Protein AF-A0A7X6VXV0-F1 (afdb_monomer)

pLDDT: mean 94.89, std 5.3, range [56.09, 98.88]

Mean predicted aligned error: 4.05 Å

Radius of gyration: 22.18 Å; Cα contacts (8 Å, |Δi|>4): 793; chains: 1; bounding box: 58×41×64 Å

Nearest PDB structures (foldseek):
  2q7n-assembly2_C  TM=4.971E-01  e=1.217E-02  Mus musculus
  4rtd-assembly1_A  TM=3.435E-01  e=6.088E-04  Escherichia coli K-12
  4u4j-assembly1_A  TM=4.835E-01  e=1.052E-01  Salmonella enterica subsp. enterica serovar Typhimurium str. LT2
  3o4o-assembly1_B  TM=3.197E-01  e=9.090E-01  Homo sapiens
  4dep-assembly1_C  TM=3.364E-01  e=2.233E+00  Homo sapiens

Solvent-accessible surface area (backbone atoms only — not comparable to full-atom values): 19424 Å² total; per-residue (Å²): 123,92,63,84,54,49,74,46,48,31,49,84,39,72,59,41,71,84,42,47,68,60,54,52,55,59,56,54,70,67,75,45,57,75,46,78,24,54,26,83,34,45,40,37,83,86,38,92,46,77,67,47,24,40,38,63,38,44,74,76,77,37,78,61,54,52,71,52,72,59,90,40,31,37,40,39,37,34,45,31,70,35,76,44,85,49,96,95,47,77,50,71,24,32,40,57,55,73,71,50,50,51,48,51,51,54,54,62,72,72,49,64,76,75,34,20,37,38,38,36,24,12,60,36,87,62,100,61,53,59,60,72,46,70,66,58,52,43,54,51,31,53,56,49,40,77,42,75,52,39,38,36,45,17,20,82,70,27,32,51,45,82,44,71,46,28,64,91,79,59,27,77,40,96,62,58,46,44,33,33,29,43,49,29,71,46,12,39,72,52,8,31,48,62,37,100,85,69,44,49,54,9,47,14,26,30,46,40,64,17,21,50,70,46,83,47,71,59,63,53,47,75,46,74,47,70,36,40,60,100,54,59,75,70,62,50,54,50,74,44,59,67,64,67,43,68,64,60,85,67,45,70,43,62,38,37,34,41,30,55,73,56,56,90,79,40,52,36,31,35,26,54,44,90,88,41,68,76,41,73,35,46,78,46,76,43,62,36,65,66,45,51,51,53,47,58,51,44,65,75,65,72,71,53,98,62,51,68,71,66,77,77,34,62,20,80,38,28,31,35,37,78,43,67,61,81,74,70,71,43,80,39,41,39,38,38,42,35,39,47,98,81,52,76,48,63,42,77,42,75,32,36,33,78

Structure (mmCIF, N/CA/C/O backbone):
data_AF-A0A7X6VXV0-F1
#
_entry.id   AF-A0A7X6VXV0-F1
#
loop_
_atom_site.group_PDB
_atom_site.id
_atom_site.type_symbol
_atom_site.label_atom_id
_atom_site.label_alt_id
_atom_site.label_comp_id
_atom_site.label_asym_id
_atom_site.label_entity_id
_atom_site.label_seq_id
_atom_site.pdbx_PDB_ins_code
_atom_site.Cartn_x
_atom_site.Cartn_y
_atom_site.Cartn_z
_atom_site.occupancy
_atom_site.B_iso_or_equiv
_atom_site.auth_seq_id
_atom_site.auth_comp_id
_atom_site.auth_asym_id
_atom_site.auth_atom_id
_atom_site.pdbx_PDB_model_num
ATOM 1 N N . THR A 1 1 ? -0.705 -22.749 1.499 1.00 80.88 1 THR A N 1
ATOM 2 C CA . THR A 1 1 ? -1.503 -21.590 1.055 1.00 80.88 1 THR A CA 1
ATOM 3 C C . THR A 1 1 ? -2.293 -22.010 -0.165 1.00 80.88 1 THR A C 1
ATOM 5 O O . THR A 1 1 ? -1.772 -22.827 -0.913 1.00 80.88 1 THR A O 1
ATOM 8 N N . ASP A 1 2 ? -3.494 -21.465 -0.358 1.00 90.50 2 ASP A N 1
ATOM 9 C CA . ASP A 1 2 ? -4.327 -21.713 -1.549 1.00 90.50 2 ASP A CA 1
ATOM 10 C C . ASP A 1 2 ? -4.068 -20.676 -2.663 1.00 90.50 2 ASP A C 1
ATOM 12 O O . ASP A 1 2 ? -4.716 -20.678 -3.709 1.00 90.50 2 ASP A O 1
ATOM 16 N N . SER A 1 3 ? -3.108 -19.767 -2.449 1.00 95.75 3 SER A N 1
ATOM 17 C CA . SER A 1 3 ? -2.635 -18.823 -3.462 1.00 95.75 3 SER A CA 1
ATOM 18 C C . SER A 1 3 ? -2.038 -19.552 -4.667 1.00 95.75 3 SER A C 1
ATOM 20 O O . SER A 1 3 ? -1.268 -20.494 -4.516 1.00 95.75 3 SER A O 1
ATOM 22 N N . HIS A 1 4 ? -2.312 -19.054 -5.872 1.00 96.31 4 HIS A N 1
ATOM 23 C CA . HIS A 1 4 ? -1.771 -19.633 -7.105 1.00 96.31 4 HIS A CA 1
ATOM 24 C C . HIS A 1 4 ? -0.306 -19.250 -7.372 1.00 96.31 4 HIS A C 1
ATOM 26 O O . HIS A 1 4 ? 0.392 -19.967 -8.085 1.00 96.31 4 HIS A O 1
ATOM 32 N N . PHE A 1 5 ? 0.149 -18.117 -6.834 1.00 97.88 5 PHE A N 1
ATOM 33 C CA . PHE A 1 5 ? 1.532 -17.638 -6.864 1.00 97.88 5 PHE A CA 1
ATOM 34 C C . PHE A 1 5 ? 1.720 -16.540 -5.805 1.00 97.88 5 PHE A C 1
ATOM 36 O O . PHE A 1 5 ? 0.741 -15.983 -5.304 1.00 97.88 5 PHE A O 1
ATOM 43 N N . GLY A 1 6 ? 2.971 -16.235 -5.466 1.00 97.25 6 GLY A N 1
ATOM 44 C CA . GLY A 1 6 ? 3.349 -15.116 -4.604 1.00 97.25 6 GLY A CA 1
ATOM 45 C C . GLY A 1 6 ? 4.128 -14.039 -5.358 1.00 97.25 6 GLY A C 1
ATOM 46 O O . GLY A 1 6 ? 4.694 -14.290 -6.423 1.00 97.25 6 GLY A O 1
ATOM 47 N N . ILE A 1 7 ? 4.150 -12.827 -4.804 1.00 97.56 7 ILE A N 1
ATOM 48 C CA . ILE A 1 7 ? 4.876 -11.673 -5.348 1.00 97.56 7 ILE A CA 1
ATOM 49 C C . ILE A 1 7 ? 5.664 -11.009 -4.216 1.00 97.56 7 ILE A C 1
ATOM 51 O O . ILE A 1 7 ? 5.103 -10.746 -3.154 1.00 97.56 7 ILE A O 1
ATOM 55 N N . THR A 1 8 ? 6.936 -10.683 -4.450 1.00 96.88 8 THR A N 1
ATOM 56 C CA . THR A 1 8 ? 7.692 -9.746 -3.602 1.00 96.88 8 THR A CA 1
ATOM 57 C C . THR A 1 8 ? 7.842 -8.413 -4.327 1.00 96.88 8 THR A C 1
ATOM 59 O O . THR A 1 8 ? 8.346 -8.382 -5.451 1.00 96.88 8 THR A O 1
ATOM 62 N N . LEU A 1 9 ? 7.463 -7.310 -3.683 1.00 98.00 9 LEU A N 1
ATOM 63 C CA . LEU A 1 9 ? 7.494 -5.966 -4.272 1.00 98.00 9 LEU A CA 1
ATOM 64 C C . LEU A 1 9 ? 8.831 -5.231 -4.039 1.00 98.00 9 LEU A C 1
ATOM 66 O O . LEU A 1 9 ? 8.827 -4.014 -3.916 1.00 98.00 9 LEU A O 1
ATOM 70 N N . GLY A 1 10 ? 9.956 -5.951 -3.976 1.00 96.94 10 GLY A N 1
ATOM 71 C CA . GLY A 1 10 ? 11.314 -5.404 -3.817 1.00 96.94 10 GLY A CA 1
ATOM 72 C C . GLY A 1 10 ? 11.830 -5.295 -2.384 1.00 96.94 10 GLY A C 1
ATOM 73 O O . GLY A 1 10 ? 11.118 -5.593 -1.428 1.00 96.94 10 GLY A O 1
ATOM 74 N N . ASP A 1 11 ? 13.095 -4.887 -2.280 1.00 97.19 11 ASP A N 1
ATOM 75 C CA . ASP A 1 11 ? 13.909 -4.781 -1.063 1.00 97.19 11 ASP A CA 1
ATOM 76 C C . ASP A 1 11 ? 14.004 -6.118 -0.324 1.00 97.19 11 ASP A C 1
ATOM 78 O O . ASP A 1 11 ? 13.709 -6.250 0.865 1.00 97.19 11 ASP A O 1
ATOM 82 N N . ILE A 1 12 ? 14.424 -7.136 -1.070 1.00 95.88 12 ILE A N 1
ATOM 83 C CA . ILE A 1 12 ? 14.453 -8.531 -0.637 1.00 95.88 12 ILE A CA 1
ATOM 84 C C . ILE A 1 12 ? 15.604 -8.777 0.347 1.00 95.88 12 ILE A C 1
ATOM 86 O O . ILE A 1 12 ? 15.445 -9.553 1.290 1.00 95.88 12 ILE A O 1
ATOM 90 N N . VAL A 1 13 ? 16.764 -8.143 0.132 1.00 94.88 13 VAL A N 1
ATOM 91 C CA . VAL A 1 13 ? 18.013 -8.498 0.843 1.00 94.88 13 VAL A CA 1
ATOM 92 C C . VAL A 1 13 ? 18.720 -7.346 1.568 1.00 94.88 13 VAL A C 1
ATOM 94 O O . VAL A 1 13 ? 19.801 -7.555 2.116 1.00 94.88 13 VAL A O 1
ATOM 97 N N . PHE A 1 14 ? 18.117 -6.155 1.622 1.00 93.50 14 PHE A N 1
ATOM 98 C CA . PHE A 1 14 ? 18.609 -4.997 2.390 1.00 93.50 14 PHE A CA 1
ATOM 99 C C . PHE A 1 14 ? 20.119 -4.715 2.202 1.00 93.50 14 PHE A C 1
ATOM 101 O O . PHE A 1 14 ? 20.894 -4.736 3.156 1.00 93.50 14 PHE A O 1
ATOM 108 N N . ASP A 1 15 ? 20.543 -4.519 0.950 1.00 94.31 15 ASP A N 1
ATOM 109 C CA . ASP A 1 15 ? 21.924 -4.290 0.488 1.00 94.31 15 ASP A CA 1
ATOM 110 C C . ASP A 1 15 ? 22.901 -5.463 0.695 1.00 94.31 15 ASP A C 1
ATOM 112 O O . ASP A 1 15 ? 24.014 -5.449 0.166 1.00 94.31 15 ASP A O 1
ATOM 116 N N . ASN A 1 16 ? 22.505 -6.523 1.405 1.00 95.38 16 ASN A N 1
ATOM 117 C CA . ASN A 1 16 ? 23.335 -7.703 1.606 1.00 95.38 16 ASN A CA 1
ATOM 118 C C . ASN A 1 16 ? 22.998 -8.801 0.590 1.00 95.38 16 ASN A C 1
ATOM 120 O O . ASN A 1 16 ? 22.327 -9.789 0.889 1.00 95.38 16 ASN A O 1
ATOM 124 N N . LEU A 1 17 ? 23.544 -8.657 -0.618 1.00 95.44 17 LEU A N 1
ATOM 125 C CA . LEU A 1 17 ? 23.287 -9.554 -1.751 1.00 95.44 17 LEU A CA 1
ATOM 126 C C . LEU A 1 17 ? 23.694 -11.019 -1.499 1.00 95.44 17 LEU A C 1
ATOM 128 O O . LEU A 1 17 ? 23.217 -11.915 -2.194 1.00 95.44 17 LEU A O 1
ATOM 132 N N . SER A 1 18 ? 24.534 -11.297 -0.493 1.00 95.06 18 SER A N 1
ATOM 133 C CA . SER A 1 18 ? 24.865 -12.677 -0.103 1.00 95.06 18 SER A CA 1
ATOM 134 C C . SER A 1 18 ? 23.659 -13.452 0.449 1.00 95.06 18 SER A C 1
ATOM 136 O O . SER A 1 18 ? 23.657 -14.682 0.438 1.00 95.06 18 SER A O 1
ATOM 138 N N . LEU A 1 19 ? 22.603 -12.748 0.878 1.00 96.25 19 LEU A N 1
ATOM 139 C CA . LEU A 1 19 ? 21.394 -13.349 1.435 1.00 96.25 19 LEU A CA 1
ATOM 140 C C . LEU A 1 19 ? 20.423 -13.888 0.380 1.00 96.25 19 LEU A C 1
ATOM 142 O O . LEU A 1 19 ? 19.500 -14.607 0.759 1.00 96.25 19 LEU A O 1
ATOM 146 N N . TYR A 1 20 ? 20.611 -13.595 -0.915 1.00 95.62 20 TYR A N 1
ATOM 147 C CA . TYR A 1 20 ? 19.675 -14.035 -1.958 1.00 95.62 20 TYR A CA 1
ATOM 148 C C . TYR A 1 20 ? 19.413 -15.538 -1.904 1.00 95.62 20 TYR A C 1
ATOM 150 O O . TYR A 1 20 ? 18.259 -15.946 -1.851 1.00 95.62 20 TYR A O 1
ATOM 158 N N . ASP A 1 21 ? 20.458 -16.366 -1.854 1.00 95.00 21 ASP A N 1
ATOM 159 C CA . ASP A 1 21 ? 20.280 -17.823 -1.882 1.00 95.00 21 ASP A CA 1
ATOM 160 C C . ASP A 1 21 ? 19.493 -18.320 -0.656 1.00 95.00 21 ASP A C 1
ATOM 162 O O . ASP A 1 21 ? 18.631 -19.191 -0.776 1.00 95.00 21 ASP A O 1
ATOM 166 N N . HIS A 1 22 ? 19.720 -17.719 0.516 1.00 96.12 22 HIS A N 1
ATOM 167 C CA . HIS A 1 22 ? 18.999 -18.053 1.746 1.00 96.12 22 HIS A CA 1
ATOM 168 C C . HIS A 1 22 ? 17.530 -17.616 1.706 1.00 96.12 22 HIS A C 1
ATOM 170 O O . HIS A 1 22 ? 16.643 -18.400 2.057 1.00 96.12 22 HIS A O 1
ATOM 176 N N . VAL A 1 23 ? 17.259 -16.385 1.264 1.00 95.19 23 VAL A N 1
ATOM 177 C CA . VAL A 1 23 ? 15.894 -15.850 1.173 1.00 95.19 23 VAL A CA 1
ATOM 178 C C . VAL A 1 23 ? 15.097 -16.592 0.103 1.00 95.19 23 VAL A C 1
ATOM 180 O O . VAL A 1 23 ? 13.980 -17.026 0.371 1.00 95.19 23 VAL A O 1
ATOM 183 N N . LEU A 1 24 ? 15.673 -16.818 -1.080 1.00 95.00 24 LEU A N 1
ATOM 184 C CA . LEU A 1 24 ? 15.009 -17.536 -2.170 1.00 95.00 24 LEU A CA 1
ATOM 185 C C . LEU A 1 24 ? 14.738 -18.997 -1.813 1.00 95.00 24 LEU A C 1
ATOM 187 O O . LEU A 1 24 ? 13.640 -19.485 -2.070 1.00 95.00 24 LEU A O 1
ATOM 191 N N . SER A 1 25 ? 15.687 -19.673 -1.157 1.00 95.25 25 SER A N 1
ATOM 192 C CA . SER A 1 25 ? 15.468 -21.022 -0.626 1.00 95.25 25 SER A CA 1
ATOM 193 C C . SER A 1 25 ? 14.316 -21.038 0.383 1.00 95.25 25 SER A C 1
ATOM 195 O O . SER A 1 25 ? 13.415 -21.869 0.276 1.00 95.25 25 SER A O 1
ATOM 197 N N . SER A 1 26 ? 14.262 -20.058 1.290 1.00 95.00 26 SER A N 1
ATOM 198 C CA . SER A 1 26 ? 13.175 -19.950 2.274 1.00 95.00 26 SER A CA 1
ATOM 199 C C . SER A 1 26 ? 11.817 -19.723 1.602 1.00 95.00 26 SER A C 1
ATOM 201 O O . SER A 1 26 ? 10.855 -20.423 1.911 1.00 95.00 26 SER A O 1
ATOM 203 N N . LEU A 1 27 ? 11.740 -18.808 0.630 1.00 93.50 27 LEU A N 1
ATOM 204 C CA . LEU A 1 27 ? 10.517 -18.544 -0.137 1.00 93.50 27 LEU A CA 1
ATOM 205 C C . LEU A 1 27 ? 10.085 -19.748 -0.986 1.00 93.50 27 LEU A C 1
ATOM 207 O O . LEU A 1 27 ? 8.889 -19.983 -1.138 1.00 93.50 27 LEU A O 1
ATOM 211 N N . SER A 1 28 ? 11.028 -20.549 -1.493 1.00 92.62 28 SER A N 1
ATOM 212 C CA . SER A 1 28 ? 10.716 -21.743 -2.294 1.00 92.62 28 SER A CA 1
ATOM 213 C C . SER A 1 28 ? 9.914 -22.798 -1.522 1.00 92.62 28 SER A C 1
ATOM 215 O O . SER A 1 28 ? 9.162 -23.568 -2.120 1.00 92.62 28 SER A O 1
ATOM 217 N N . THR A 1 29 ? 10.000 -22.789 -0.186 1.00 95.50 29 THR A N 1
ATOM 218 C CA . THR A 1 29 ? 9.236 -23.702 0.678 1.00 95.50 29 THR A CA 1
ATOM 219 C C . THR A 1 29 ? 7.727 -23.446 0.656 1.00 95.50 29 THR A C 1
ATOM 221 O O . THR A 1 29 ? 6.963 -24.319 1.063 1.00 95.50 29 THR A O 1
ATOM 224 N N . LEU A 1 30 ? 7.274 -22.297 0.131 1.00 94.00 30 LEU A N 1
ATOM 225 C CA . LEU A 1 30 ? 5.849 -21.991 -0.035 1.00 94.00 30 LEU A CA 1
ATOM 226 C C . LEU A 1 30 ? 5.148 -22.934 -1.027 1.00 94.00 30 LEU A C 1
ATOM 228 O O . LEU A 1 30 ? 3.923 -23.047 -0.983 1.00 94.00 30 LEU A O 1
ATOM 232 N N . GLY A 1 31 ? 5.902 -23.601 -1.911 1.00 95.12 31 GLY A N 1
ATOM 233 C CA . GLY A 1 31 ? 5.371 -24.588 -2.857 1.00 95.12 31 GLY A CA 1
ATOM 234 C C . GLY A 1 31 ? 4.556 -23.996 -4.012 1.00 95.12 31 GLY A C 1
ATOM 235 O O . GLY A 1 31 ? 3.867 -24.735 -4.710 1.00 95.12 31 GLY A O 1
ATOM 236 N N . ILE A 1 32 ? 4.635 -22.680 -4.221 1.00 96.38 32 ILE A N 1
ATOM 237 C CA . ILE A 1 32 ? 3.951 -21.950 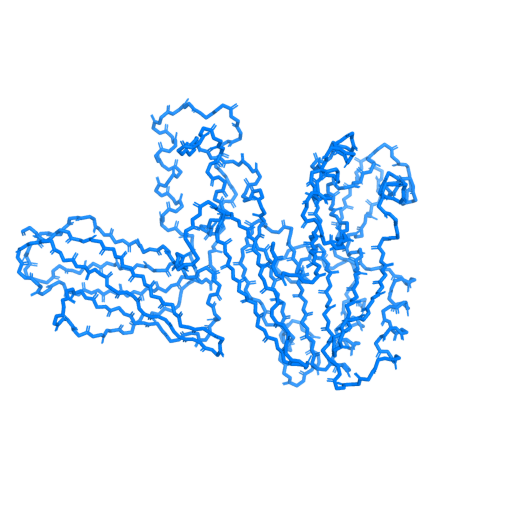-5.295 1.00 96.38 32 ILE A CA 1
ATOM 238 C C . ILE A 1 32 ? 4.966 -21.126 -6.101 1.00 96.38 32 ILE A C 1
ATOM 240 O O . ILE A 1 32 ? 6.016 -20.768 -5.562 1.00 96.38 32 ILE A O 1
ATOM 244 N N . PRO A 1 33 ? 4.681 -20.794 -7.374 1.00 95.88 33 PRO A N 1
ATOM 245 C CA . PRO A 1 33 ? 5.513 -19.874 -8.142 1.00 95.88 33 PRO A CA 1
ATOM 246 C C . PRO A 1 33 ? 5.664 -18.524 -7.435 1.00 95.88 33 PRO A C 1
ATOM 248 O O . PRO A 1 33 ? 4.702 -18.009 -6.865 1.00 95.88 33 PRO A O 1
ATOM 251 N N . MET A 1 34 ? 6.855 -17.936 -7.519 1.00 96.50 34 MET A N 1
ATOM 252 C CA . MET A 1 34 ? 7.165 -16.627 -6.946 1.00 96.50 34 MET A CA 1
ATOM 253 C C . MET A 1 34 ? 7.618 -15.666 -8.042 1.00 96.50 34 MET A C 1
ATOM 255 O O . MET A 1 34 ? 8.462 -16.014 -8.868 1.00 96.50 34 MET A O 1
ATOM 259 N N . TRP A 1 35 ? 7.071 -14.454 -8.022 1.00 97.62 35 TRP A N 1
ATOM 260 C CA . TRP A 1 35 ? 7.448 -13.356 -8.906 1.00 97.62 35 TRP A CA 1
ATOM 261 C C . TRP A 1 35 ? 8.121 -12.246 -8.106 1.00 97.62 35 TRP A C 1
ATOM 263 O O . TRP A 1 35 ? 7.716 -11.922 -6.989 1.00 97.62 35 TRP A O 1
ATOM 273 N N . TYR A 1 36 ? 9.149 -11.649 -8.692 1.00 97.81 36 TYR A N 1
ATOM 274 C CA . TYR A 1 36 ? 10.044 -10.734 -7.999 1.00 97.81 36 TYR A CA 1
ATOM 275 C C . TYR A 1 36 ? 10.094 -9.391 -8.723 1.00 97.81 36 TYR A C 1
ATOM 277 O O . TYR A 1 36 ? 10.342 -9.347 -9.930 1.00 97.81 36 TYR A O 1
ATOM 285 N N . VAL A 1 37 ? 9.865 -8.315 -7.974 1.00 98.38 37 VAL A N 1
ATOM 286 C CA . VAL A 1 37 ? 10.095 -6.923 -8.377 1.00 98.38 37 VAL A CA 1
ATOM 287 C C . VAL A 1 37 ? 11.391 -6.452 -7.715 1.00 98.38 37 VAL A C 1
ATOM 289 O O . VAL A 1 37 ? 11.543 -6.706 -6.521 1.00 98.38 37 VAL A O 1
ATOM 292 N N . PRO A 1 38 ? 12.323 -5.797 -8.424 1.00 96.88 38 PRO A N 1
ATOM 293 C CA . PRO A 1 38 ? 13.541 -5.284 -7.804 1.00 96.88 38 PRO A CA 1
ATOM 294 C C . PRO A 1 38 ? 13.267 -4.063 -6.927 1.00 96.88 38 PRO A C 1
ATOM 296 O O . PRO A 1 38 ? 12.577 -3.138 -7.348 1.00 96.88 38 PRO A O 1
ATOM 299 N N . GLY A 1 39 ? 13.857 -4.038 -5.732 1.00 96.88 39 GLY A N 1
ATOM 300 C CA . GLY A 1 39 ? 13.917 -2.868 -4.859 1.00 96.88 39 GLY A CA 1
ATOM 301 C C . GLY A 1 39 ? 15.179 -2.034 -5.044 1.00 96.88 39 GLY A C 1
ATOM 302 O O . GLY A 1 39 ? 16.076 -2.375 -5.832 1.00 96.88 39 GLY A O 1
ATOM 303 N N . ASN A 1 40 ? 15.260 -0.900 -4.343 1.00 95.19 40 ASN A N 1
ATOM 304 C CA . ASN A 1 40 ? 16.483 -0.099 -4.363 1.00 95.19 40 ASN A CA 1
ATOM 305 C C . ASN A 1 40 ? 17.603 -0.818 -3.600 1.00 95.19 40 ASN A C 1
ATOM 307 O O . ASN A 1 40 ? 18.745 -0.775 -4.054 1.00 95.19 40 ASN A O 1
ATOM 311 N N . HIS A 1 41 ? 17.264 -1.568 -2.548 1.00 95.88 41 HIS A N 1
ATOM 312 C CA . HIS A 1 41 ? 18.202 -2.330 -1.724 1.00 95.88 41 HIS A CA 1
ATOM 313 C C . HIS A 1 41 ? 18.627 -3.691 -2.305 1.00 95.88 41 HIS A C 1
ATOM 315 O O . HIS A 1 41 ? 19.295 -4.491 -1.650 1.00 95.88 41 HIS A O 1
ATOM 321 N N . ASP A 1 42 ? 18.256 -3.953 -3.553 1.00 95.75 42 ASP A N 1
ATOM 322 C CA . ASP A 1 42 ? 18.541 -5.195 -4.270 1.00 95.75 42 ASP A CA 1
ATOM 323 C C . ASP A 1 42 ? 19.682 -5.028 -5.299 1.00 95.75 42 ASP A C 1
ATOM 325 O O . ASP A 1 42 ? 19.826 -5.829 -6.229 1.00 95.75 42 ASP A O 1
ATOM 329 N N . SER A 1 43 ? 20.479 -3.962 -5.158 1.00 92.12 43 SER A N 1
ATOM 330 C CA . SER A 1 43 ? 21.490 -3.523 -6.131 1.00 92.12 43 SER A CA 1
ATOM 331 C C . SER A 1 43 ? 22.930 -3.764 -5.664 1.00 92.12 43 SER A C 1
ATOM 333 O O . SER A 1 43 ? 23.231 -3.696 -4.476 1.00 92.12 43 SER A O 1
ATOM 335 N N . ASP A 1 44 ? 23.842 -3.990 -6.613 1.00 91.94 44 ASP A N 1
ATOM 336 C CA . ASP A 1 44 ? 25.287 -4.046 -6.372 1.00 91.94 44 ASP A CA 1
ATOM 337 C C . ASP A 1 44 ? 25.907 -2.649 -6.455 1.00 91.94 44 ASP A C 1
ATOM 339 O O . ASP A 1 44 ? 26.244 -2.150 -7.530 1.00 91.94 44 ASP A O 1
ATOM 343 N N . TYR A 1 45 ? 26.082 -2.024 -5.293 1.00 88.19 45 TYR A N 1
ATOM 344 C CA . TYR A 1 45 ? 26.636 -0.675 -5.178 1.00 88.19 45 TYR A CA 1
ATOM 345 C C . TYR A 1 45 ? 28.117 -0.568 -5.556 1.00 88.19 45 TYR A C 1
ATOM 347 O O . TYR A 1 45 ? 28.630 0.548 -5.632 1.00 88.19 45 TYR A O 1
ATOM 355 N N . THR A 1 46 ? 28.811 -1.688 -5.788 1.00 87.62 46 THR A N 1
ATOM 356 C CA . THR A 1 46 ? 30.186 -1.671 -6.313 1.00 87.62 46 THR A CA 1
ATOM 357 C C . THR A 1 46 ? 30.228 -1.494 -7.833 1.00 87.62 46 THR A C 1
ATOM 359 O O . THR A 1 46 ? 31.279 -1.164 -8.383 1.00 87.62 46 THR A O 1
ATOM 362 N N . GLY A 1 47 ? 29.086 -1.668 -8.508 1.00 84.62 47 GLY A N 1
ATOM 363 C CA . GLY A 1 47 ? 28.948 -1.475 -9.943 1.00 84.62 47 GLY A CA 1
ATOM 364 C C . GLY A 1 47 ? 29.148 -0.022 -10.372 1.00 84.62 47 GLY A C 1
ATOM 365 O O . GLY A 1 47 ? 28.663 0.918 -9.744 1.00 84.62 47 GLY A O 1
ATOM 366 N N . THR A 1 48 ? 29.826 0.160 -11.501 1.00 80.88 48 THR A N 1
ATOM 367 C CA . THR A 1 48 ? 30.175 1.474 -12.071 1.00 80.88 48 THR A CA 1
ATOM 368 C C . THR A 1 48 ? 29.216 1.932 -13.171 1.00 80.88 48 THR A C 1
ATOM 370 O O . THR A 1 48 ? 29.300 3.056 -13.664 1.00 80.88 48 THR A O 1
ATOM 373 N N . ASN A 1 49 ? 28.282 1.067 -13.571 1.00 81.69 49 ASN A N 1
ATOM 374 C CA . ASN A 1 49 ? 27.246 1.351 -14.557 1.00 81.69 49 ASN A CA 1
ATOM 375 C C . ASN A 1 49 ? 25.944 0.605 -14.221 1.00 81.69 49 ASN A C 1
ATOM 377 O O . ASN A 1 49 ? 25.919 -0.297 -13.385 1.00 81.69 49 ASN A O 1
ATOM 381 N N . LYS A 1 50 ? 24.851 0.945 -14.920 1.00 81.44 50 LYS A N 1
ATOM 382 C CA . LYS A 1 50 ? 23.514 0.355 -14.702 1.00 81.44 50 LYS A CA 1
ATOM 383 C C . LYS A 1 50 ? 23.478 -1.174 -14.806 1.00 81.44 50 LYS A C 1
ATOM 385 O O . LYS A 1 50 ? 22.689 -1.806 -14.109 1.00 81.44 50 LYS A O 1
ATOM 390 N N . ALA A 1 51 ? 24.270 -1.767 -15.702 1.00 86.00 51 ALA A N 1
ATOM 391 C CA . ALA A 1 51 ? 24.267 -3.213 -15.902 1.00 86.00 51 ALA A CA 1
ATOM 392 C C . ALA A 1 51 ? 24.936 -3.934 -14.727 1.00 86.00 51 ALA A C 1
ATOM 394 O O . ALA A 1 51 ? 24.386 -4.921 -14.244 1.00 86.00 51 ALA A O 1
ATOM 395 N N . GLU A 1 52 ? 26.061 -3.409 -14.242 1.00 88.62 52 GLU A N 1
ATOM 396 C CA . GLU A 1 52 ? 26.756 -3.914 -13.053 1.00 88.62 52 GLU A CA 1
ATOM 397 C C . GLU A 1 52 ? 25.910 -3.727 -11.790 1.00 88.62 52 GLU A C 1
ATOM 399 O O . GLU A 1 52 ? 25.732 -4.682 -11.041 1.00 88.62 52 GLU A O 1
ATOM 404 N N . PHE A 1 53 ? 25.270 -2.563 -11.624 1.00 89.62 53 PHE A N 1
ATOM 405 C CA . PHE A 1 53 ? 24.397 -2.266 -10.476 1.00 89.62 53 PHE A CA 1
ATOM 406 C C . PHE A 1 53 ? 23.249 -3.270 -10.305 1.00 89.62 53 PHE A C 1
ATOM 408 O O . PHE A 1 53 ? 22.777 -3.524 -9.200 1.00 89.62 53 PHE A O 1
ATOM 415 N N . ARG A 1 54 ? 22.787 -3.863 -11.410 1.00 92.25 54 ARG A N 1
ATOM 416 C CA . ARG A 1 54 ? 21.735 -4.889 -11.439 1.00 92.25 54 ARG A CA 1
ATOM 417 C C . ARG A 1 54 ? 22.279 -6.291 -11.750 1.00 92.25 54 ARG A C 1
ATOM 419 O O . ARG A 1 54 ? 21.496 -7.205 -12.011 1.00 92.25 54 ARG A O 1
ATOM 426 N N . GLY A 1 55 ? 23.598 -6.483 -11.733 1.00 92.62 55 GLY A N 1
ATOM 427 C CA . GLY A 1 55 ? 24.256 -7.732 -12.122 1.00 92.62 55 GLY A CA 1
ATOM 428 C C . GLY A 1 55 ? 23.880 -8.901 -11.215 1.00 92.62 55 GLY A C 1
ATOM 429 O O . GLY A 1 55 ? 23.460 -9.951 -11.703 1.00 92.62 55 GLY A O 1
ATOM 430 N N . ALA A 1 56 ? 23.939 -8.695 -9.895 1.00 93.38 56 ALA A N 1
ATOM 431 C CA . ALA A 1 56 ? 23.549 -9.706 -8.914 1.00 93.38 56 ALA A CA 1
ATOM 432 C C . ALA A 1 56 ? 22.075 -10.120 -9.057 1.00 93.38 56 ALA A C 1
ATOM 434 O O . ALA A 1 56 ? 21.782 -11.315 -9.094 1.00 93.38 56 ALA A O 1
ATOM 435 N N . TRP A 1 57 ? 21.167 -9.149 -9.230 1.00 95.50 57 TRP A N 1
ATOM 436 C CA . TRP A 1 57 ? 19.749 -9.412 -9.497 1.00 95.50 57 TRP A CA 1
ATOM 437 C C . TRP A 1 57 ? 19.559 -10.274 -10.745 1.00 95.50 57 TRP A C 1
ATOM 439 O O . TRP A 1 57 ? 18.896 -11.307 -10.696 1.00 95.50 57 TRP A O 1
ATOM 449 N N . ARG A 1 58 ? 20.172 -9.886 -11.871 1.00 94.88 58 ARG A N 1
ATOM 450 C CA . ARG A 1 58 ? 20.040 -10.624 -13.137 1.00 94.88 58 ARG A CA 1
ATOM 451 C C . ARG A 1 58 ? 20.554 -12.054 -13.038 1.00 94.88 58 ARG A C 1
ATOM 453 O O . ARG A 1 58 ? 19.982 -12.940 -13.660 1.00 94.88 58 ARG A O 1
ATOM 460 N N . ASN A 1 59 ? 21.613 -12.267 -12.261 1.00 94.19 59 ASN A N 1
ATOM 461 C CA . ASN A 1 59 ? 22.197 -13.584 -12.053 1.00 94.19 59 ASN A CA 1
ATOM 462 C C . ASN A 1 59 ? 21.351 -14.478 -11.127 1.00 94.19 59 ASN A C 1
ATOM 464 O O . ASN A 1 59 ? 21.264 -15.679 -11.357 1.00 94.19 59 ASN A O 1
ATOM 468 N N . LYS A 1 60 ? 20.750 -13.912 -10.070 1.00 94.69 60 LYS A N 1
ATOM 469 C CA . LYS A 1 60 ? 20.014 -14.675 -9.044 1.00 94.69 60 LYS A CA 1
ATOM 470 C C . LYS A 1 60 ? 18.516 -14.814 -9.318 1.00 94.69 60 LYS A C 1
ATOM 472 O O . LYS A 1 60 ? 17.937 -15.832 -8.960 1.00 94.69 60 LYS A O 1
ATOM 477 N N . ILE A 1 61 ? 17.905 -13.800 -9.925 1.00 94.81 61 ILE A N 1
ATOM 478 C CA . ILE A 1 61 ? 16.454 -13.685 -10.118 1.00 94.81 61 ILE A CA 1
ATOM 479 C C . ILE A 1 61 ? 16.095 -13.737 -11.604 1.00 94.81 61 ILE A C 1
ATOM 481 O O . ILE A 1 61 ? 15.323 -14.595 -12.022 1.00 94.81 61 ILE A O 1
ATOM 485 N N . GLY A 1 62 ? 16.651 -12.825 -12.409 1.00 94.69 62 GLY A N 1
ATOM 486 C CA . GLY A 1 62 ? 16.395 -12.757 -13.850 1.00 94.69 62 GLY A CA 1
ATOM 487 C C . GLY A 1 62 ? 16.088 -11.341 -14.361 1.00 94.69 62 GLY A C 1
ATOM 488 O O . GLY A 1 62 ? 16.750 -10.384 -13.945 1.00 94.69 62 GLY A O 1
ATOM 489 N N . PRO A 1 63 ? 15.154 -11.171 -15.318 1.00 96.12 63 PRO A N 1
ATOM 490 C CA . PRO A 1 63 ? 14.886 -9.868 -15.925 1.00 96.12 63 PRO A CA 1
ATOM 491 C C . PRO A 1 63 ? 14.384 -8.838 -14.898 1.00 96.12 63 PRO A C 1
ATOM 493 O O . PRO A 1 63 ? 13.755 -9.181 -13.901 1.00 96.12 63 PRO A O 1
ATOM 496 N N . LEU A 1 64 ? 14.673 -7.558 -15.153 1.00 96.12 64 LEU A N 1
ATOM 497 C CA . LEU A 1 64 ? 14.276 -6.439 -14.280 1.00 96.12 64 LEU A CA 1
ATOM 498 C C . LEU A 1 64 ? 12.808 -6.040 -14.460 1.00 96.12 64 LEU A C 1
ATOM 500 O O . LEU A 1 64 ? 12.171 -5.564 -13.530 1.00 96.12 64 LEU A O 1
ATOM 504 N N . TYR A 1 65 ? 12.286 -6.249 -15.664 1.00 97.94 65 TYR A N 1
ATOM 505 C CA . TYR A 1 65 ? 10.899 -6.021 -16.033 1.00 97.94 65 TYR A CA 1
ATOM 506 C C . TYR A 1 65 ? 10.472 -7.125 -16.997 1.00 97.94 65 TYR A C 1
ATOM 508 O O . TYR A 1 65 ? 11.264 -7.599 -17.816 1.00 97.94 65 TYR A O 1
ATOM 516 N N . TYR A 1 66 ? 9.239 -7.584 -16.847 1.00 98.50 66 TYR A N 1
ATOM 517 C CA . TYR A 1 66 ? 8.653 -8.687 -17.605 1.00 98.50 66 TYR A CA 1
ATOM 518 C C . TYR A 1 66 ? 7.142 -8.684 -17.389 1.00 98.50 66 TYR A C 1
ATOM 520 O O . TYR A 1 66 ? 6.613 -7.904 -16.598 1.00 98.50 66 TYR A O 1
ATOM 528 N N . SER A 1 67 ? 6.426 -9.554 -18.087 1.00 98.31 67 SER A N 1
ATOM 529 C CA . SER A 1 67 ? 4.988 -9.695 -17.904 1.00 98.31 67 SER A CA 1
ATOM 530 C C . SER A 1 67 ? 4.550 -11.144 -17.995 1.00 98.31 67 SER A C 1
ATOM 532 O O . SER A 1 67 ? 5.240 -12.004 -18.548 1.00 98.31 67 SER A O 1
ATOM 534 N N . PHE A 1 68 ? 3.377 -11.416 -17.443 1.00 97.69 68 PHE A N 1
ATOM 535 C CA . PHE A 1 68 ? 2.735 -12.716 -17.531 1.00 97.69 68 PHE A CA 1
ATOM 536 C C . PHE A 1 68 ? 1.220 -12.557 -17.439 1.00 97.69 68 PHE A C 1
ATOM 538 O O . PHE A 1 68 ? 0.699 -11.560 -16.948 1.00 97.69 68 PHE A O 1
ATOM 545 N N . SER A 1 69 ? 0.483 -13.548 -17.929 1.00 96.94 69 SER A N 1
ATOM 546 C CA . SER A 1 69 ? -0.967 -13.608 -17.750 1.00 96.94 69 SER A CA 1
ATOM 547 C C . SER A 1 69 ? -1.336 -14.784 -16.872 1.00 96.94 69 SER A C 1
ATOM 549 O O . SER A 1 69 ? -0.783 -15.871 -17.017 1.00 96.94 69 SER A O 1
ATOM 551 N N . TYR A 1 70 ? -2.321 -14.565 -16.010 1.00 95.88 70 TYR A N 1
ATOM 552 C CA . TYR A 1 70 ? -2.926 -15.610 -15.202 1.00 95.88 70 TYR A CA 1
ATOM 553 C C . TYR A 1 70 ? -4.441 -15.413 -15.204 1.00 95.88 70 TYR A C 1
ATOM 555 O O . TYR A 1 70 ? -4.944 -14.376 -14.772 1.00 95.88 70 TYR A O 1
ATOM 563 N N . GLY A 1 71 ? -5.175 -16.381 -15.757 1.00 93.62 71 GLY A N 1
ATOM 564 C CA . GLY A 1 71 ? -6.610 -16.238 -15.998 1.00 93.62 71 GLY A CA 1
ATOM 565 C C . GLY A 1 71 ? -6.943 -14.988 -16.828 1.00 93.62 71 GLY A C 1
ATOM 566 O O . GLY A 1 71 ? -6.382 -14.763 -17.904 1.00 93.62 71 GLY A O 1
ATOM 567 N N . GLN A 1 72 ? -7.854 -14.166 -16.307 1.00 95.69 72 GLN A N 1
ATOM 568 C CA . GLN A 1 72 ? -8.332 -12.927 -16.935 1.00 95.69 72 GLN A CA 1
ATOM 569 C C . GLN A 1 72 ? -7.547 -11.674 -16.505 1.00 95.69 72 GLN A C 1
ATOM 571 O O . GLN A 1 72 ? -7.959 -10.558 -16.823 1.00 95.69 72 GLN A O 1
ATOM 576 N N . ALA A 1 73 ? -6.400 -11.851 -15.845 1.00 97.94 73 ALA A N 1
ATOM 577 C CA . ALA A 1 73 ? -5.489 -10.772 -15.492 1.00 97.94 73 ALA A CA 1
ATOM 578 C C . ALA A 1 73 ? -4.178 -10.840 -16.291 1.00 97.94 73 ALA A C 1
ATOM 580 O O . ALA A 1 73 ? -3.703 -11.907 -16.706 1.00 97.94 73 ALA A O 1
ATOM 581 N N . HIS A 1 74 ? -3.588 -9.673 -16.519 1.00 98.31 74 HIS A N 1
ATOM 582 C CA . HIS A 1 74 ? -2.258 -9.499 -17.074 1.00 98.31 74 HIS A CA 1
ATOM 583 C C . HIS A 1 74 ? -1.416 -8.682 -16.098 1.00 98.31 74 HIS A C 1
ATOM 585 O O . HIS A 1 74 ? -1.822 -7.605 -15.676 1.00 98.31 74 HIS A O 1
ATOM 591 N N . PHE A 1 75 ? -0.261 -9.220 -15.730 1.00 98.75 75 PHE A N 1
ATOM 592 C CA . PHE A 1 75 ? 0.652 -8.643 -14.759 1.00 98.75 75 PHE A CA 1
ATOM 593 C C . PHE A 1 75 ? 1.864 -8.092 -15.491 1.00 98.75 75 PHE A C 1
ATOM 595 O O . PHE A 1 75 ? 2.475 -8.812 -16.282 1.00 98.75 75 PHE A O 1
ATOM 602 N N . ILE A 1 76 ? 2.226 -6.846 -15.205 1.00 98.81 76 ILE A N 1
ATOM 603 C CA . ILE A 1 76 ? 3.441 -6.211 -15.715 1.00 98.81 76 ILE A CA 1
ATOM 604 C C . ILE A 1 76 ? 4.319 -5.854 -14.521 1.00 98.81 76 ILE A C 1
ATOM 606 O O . ILE A 1 76 ? 3.941 -5.036 -13.687 1.00 98.81 76 ILE A O 1
ATOM 610 N N . VAL A 1 77 ? 5.494 -6.471 -14.452 1.00 98.88 77 VAL A N 1
ATOM 611 C CA . VAL A 1 77 ? 6.537 -6.158 -13.476 1.00 98.88 77 VAL A CA 1
ATOM 612 C C . VAL A 1 77 ? 7.447 -5.086 -14.057 1.00 98.88 77 VAL A C 1
ATOM 614 O O . VAL A 1 77 ? 7.946 -5.241 -15.173 1.00 98.88 77 VAL A O 1
ATOM 617 N N . LEU A 1 78 ? 7.666 -4.018 -13.293 1.00 98.75 78 LEU A N 1
ATOM 618 C CA . LEU A 1 78 ? 8.479 -2.866 -13.668 1.00 98.75 78 LEU A CA 1
ATOM 619 C C . LEU A 1 78 ? 9.603 -2.628 -12.650 1.00 98.75 78 LEU A C 1
ATOM 621 O O . LEU A 1 78 ? 9.366 -2.623 -11.442 1.00 98.75 78 LEU A O 1
ATOM 625 N N . ASP A 1 79 ? 10.804 -2.335 -13.148 1.00 97.94 79 ASP A N 1
ATOM 626 C CA . ASP A 1 79 ? 11.880 -1.727 -12.361 1.00 97.94 79 ASP A CA 1
ATOM 627 C C . ASP A 1 79 ? 11.759 -0.210 -12.495 1.00 97.94 79 ASP A C 1
ATOM 629 O O . ASP A 1 79 ? 12.220 0.373 -13.480 1.00 97.94 79 ASP A O 1
ATOM 633 N N . ASN A 1 80 ? 11.099 0.423 -11.524 1.00 98.06 80 ASN A N 1
ATOM 634 C CA . ASN A 1 80 ? 10.871 1.866 -11.530 1.00 98.06 80 ASN A CA 1
ATOM 635 C C . ASN A 1 80 ? 11.859 2.668 -10.678 1.00 98.06 80 ASN A C 1
ATOM 637 O O . ASN A 1 80 ? 11.585 3.823 -10.341 1.00 98.06 80 ASN A O 1
ATOM 641 N N . ILE A 1 81 ? 13.007 2.070 -10.354 1.00 96.38 81 ILE A N 1
ATOM 642 C CA . ILE A 1 81 ? 14.100 2.718 -9.632 1.00 96.38 81 ILE A CA 1
ATOM 643 C C . ILE A 1 81 ? 15.138 3.185 -10.652 1.00 96.38 81 ILE A C 1
ATOM 645 O O . ILE A 1 81 ? 16.048 2.451 -11.050 1.00 96.38 81 ILE A O 1
ATOM 649 N N . LEU A 1 82 ? 15.026 4.443 -11.072 1.00 94.81 82 LEU A N 1
ATOM 650 C CA . LEU A 1 82 ? 15.985 5.034 -11.992 1.00 94.81 82 LEU A CA 1
ATOM 651 C C . LEU A 1 82 ? 17.206 5.544 -11.222 1.00 94.81 82 LEU A C 1
ATOM 653 O O . LEU A 1 82 ? 17.202 6.658 -10.695 1.00 94.81 82 LEU A O 1
ATOM 657 N N . TRP A 1 83 ? 18.263 4.732 -11.191 1.00 91.88 83 TRP A N 1
ATOM 658 C CA . TRP A 1 83 ? 19.569 5.134 -10.670 1.00 91.88 83 TRP A CA 1
ATOM 659 C C . TRP A 1 83 ? 20.234 6.196 -11.554 1.00 91.88 83 TRP A C 1
ATOM 661 O O . TRP A 1 83 ? 20.349 6.043 -12.778 1.00 91.88 83 TRP A O 1
ATOM 671 N N . ILE A 1 84 ? 20.692 7.257 -10.896 1.00 89.56 84 ILE A N 1
ATOM 672 C CA . ILE A 1 84 ? 21.399 8.410 -11.446 1.00 89.56 84 ILE A CA 1
ATOM 673 C C . ILE A 1 84 ? 22.800 8.410 -10.835 1.00 89.56 84 ILE A C 1
ATOM 675 O O . ILE A 1 84 ? 22.957 8.348 -9.612 1.00 89.56 84 ILE A O 1
ATOM 679 N N . PHE A 1 85 ? 23.802 8.442 -11.710 1.00 86.12 85 PHE A N 1
ATOM 680 C CA . PHE A 1 85 ? 25.216 8.363 -11.364 1.00 86.12 85 PHE A CA 1
ATOM 681 C C . PHE A 1 85 ? 25.848 9.727 -11.630 1.00 86.12 85 PHE A C 1
ATOM 683 O O . PHE A 1 85 ? 25.967 10.139 -12.784 1.00 86.12 85 PHE A O 1
ATOM 690 N N . GLU A 1 86 ? 26.218 10.427 -10.564 1.00 84.31 86 GLU A N 1
ATOM 691 C CA . GLU A 1 86 ? 26.919 11.711 -10.605 1.00 84.31 86 GLU A CA 1
ATOM 692 C C . GLU A 1 86 ? 28.245 11.588 -9.840 1.00 84.31 86 GLU A C 1
ATOM 694 O O . GLU A 1 86 ? 28.408 10.708 -8.988 1.00 84.31 86 GLU A O 1
ATOM 699 N N . GLU A 1 87 ? 29.223 12.450 -10.139 1.00 81.75 87 GLU A N 1
ATOM 700 C CA . GLU A 1 87 ? 30.528 12.412 -9.467 1.00 81.75 87 GLU A CA 1
ATOM 701 C C . GLU A 1 87 ? 30.369 12.503 -7.940 1.00 81.75 87 GLU A C 1
ATOM 703 O O . GLU A 1 87 ? 29.883 13.492 -7.393 1.00 81.75 87 GLU A O 1
ATOM 708 N N . GLY A 1 88 ? 30.777 11.439 -7.241 1.00 75.38 88 GLY A N 1
ATOM 709 C CA . GLY A 1 88 ? 30.742 11.359 -5.780 1.00 75.38 88 GLY A CA 1
ATOM 710 C C . GLY A 1 88 ? 29.368 11.077 -5.161 1.00 75.38 88 GLY A C 1
ATOM 711 O O . GLY A 1 88 ? 29.283 11.014 -3.932 1.00 75.38 88 GLY A O 1
ATOM 712 N N . LYS A 1 89 ? 28.298 10.882 -5.951 1.00 80.94 89 LYS A N 1
ATOM 713 C CA . LYS A 1 89 ? 26.969 10.564 -5.408 1.00 80.94 89 LYS A CA 1
ATOM 714 C C . LYS A 1 89 ? 26.091 9.777 -6.382 1.00 80.94 89 LYS A C 1
ATOM 716 O O . LYS A 1 89 ? 25.747 10.250 -7.459 1.00 80.94 89 LYS A O 1
ATOM 721 N N . ASN A 1 90 ? 25.611 8.629 -5.913 1.00 85.00 90 ASN A N 1
ATOM 722 C CA . ASN A 1 90 ? 24.536 7.884 -6.561 1.00 85.00 90 ASN A CA 1
ATOM 723 C C . ASN A 1 90 ? 23.223 8.152 -5.823 1.00 85.00 90 ASN A C 1
ATOM 725 O O . ASN A 1 90 ? 23.178 8.157 -4.591 1.00 85.00 90 ASN A O 1
ATOM 729 N N . PHE A 1 91 ? 22.144 8.369 -6.564 1.00 90.56 91 PHE A N 1
ATOM 730 C CA . PHE A 1 91 ? 20.792 8.455 -6.014 1.00 90.56 91 PHE A CA 1
ATOM 731 C C . PHE A 1 91 ? 19.785 7.921 -7.027 1.00 90.56 91 PHE A C 1
ATOM 733 O O . PHE A 1 91 ? 20.127 7.669 -8.179 1.00 90.56 91 PHE A O 1
ATOM 740 N N . TYR A 1 92 ? 18.538 7.747 -6.604 1.00 93.62 92 TYR A N 1
ATOM 741 C CA . TYR A 1 92 ? 17.471 7.296 -7.484 1.00 93.62 92 TYR A CA 1
ATOM 742 C C . TYR A 1 92 ? 16.252 8.216 -7.434 1.00 93.62 92 TYR A C 1
ATOM 744 O O . TYR A 1 92 ? 16.049 9.030 -6.519 1.00 93.62 92 TYR A O 1
ATOM 752 N N . ARG A 1 93 ? 15.460 8.094 -8.491 1.00 96.94 93 ARG A N 1
ATOM 753 C CA . ARG A 1 93 ? 14.166 8.737 -8.700 1.00 96.94 93 ARG A CA 1
ATOM 754 C C . ARG A 1 93 ? 13.220 7.722 -9.332 1.00 96.94 93 ARG A C 1
ATOM 756 O O . ARG A 1 93 ? 13.675 6.718 -9.880 1.00 96.94 93 ARG A O 1
ATOM 763 N N . THR A 1 94 ? 11.925 8.005 -9.295 1.00 98.19 94 THR A N 1
ATOM 764 C CA . THR A 1 94 ? 10.938 7.224 -10.041 1.00 98.19 94 THR A CA 1
ATOM 765 C C . THR A 1 94 ? 11.186 7.426 -11.536 1.00 98.19 94 THR A C 1
ATOM 767 O O . THR A 1 94 ? 11.305 8.564 -12.000 1.00 98.19 94 THR A O 1
ATOM 770 N N . GLY A 1 95 ? 11.288 6.337 -12.291 1.00 98.06 95 GLY A N 1
ATOM 771 C CA . GLY A 1 95 ? 11.418 6.388 -13.746 1.00 98.06 95 GLY A CA 1
ATOM 772 C C . GLY A 1 95 ? 11.686 5.017 -14.358 1.00 98.06 95 GLY A C 1
ATOM 773 O O . GLY A 1 95 ? 12.239 4.139 -13.700 1.00 98.06 95 GLY A O 1
ATOM 774 N N . LEU A 1 96 ? 11.291 4.840 -15.617 1.00 98.06 96 LEU A N 1
ATOM 775 C CA . LEU A 1 96 ? 11.404 3.584 -16.364 1.00 98.06 96 LEU A CA 1
ATOM 776 C C . LEU A 1 96 ? 12.495 3.649 -17.441 1.00 98.06 96 LEU A C 1
ATOM 778 O O . LEU A 1 96 ? 13.164 2.646 -17.712 1.00 98.06 96 LEU A O 1
ATOM 782 N N . GLY A 1 97 ? 12.704 4.821 -18.045 1.00 96.44 97 GLY A N 1
ATOM 783 C CA . GLY A 1 97 ? 13.563 4.992 -19.209 1.00 96.44 97 GLY A CA 1
ATOM 784 C C . GLY A 1 97 ? 12.925 4.485 -20.508 1.00 96.44 97 GLY A C 1
ATOM 785 O O . GLY A 1 97 ? 11.926 3.763 -20.520 1.00 96.44 97 GLY A O 1
ATOM 786 N N . LYS A 1 98 ? 13.544 4.848 -21.638 1.00 97.12 98 LYS A N 1
ATOM 787 C CA . LYS A 1 98 ? 12.980 4.659 -22.988 1.00 97.12 98 LYS A CA 1
ATOM 788 C C . LYS A 1 98 ? 12.632 3.206 -23.323 1.00 97.12 98 LYS A C 1
ATOM 790 O O . LYS A 1 98 ? 11.531 2.947 -23.801 1.00 97.12 98 LYS A O 1
ATOM 795 N N . ASP A 1 99 ? 13.539 2.268 -23.056 1.00 97.44 99 ASP A N 1
ATOM 796 C CA . ASP A 1 99 ? 13.349 0.861 -23.438 1.00 97.44 99 ASP A CA 1
ATOM 797 C C . ASP A 1 99 ? 12.194 0.216 -22.662 1.00 97.44 99 ASP A C 1
ATOM 799 O O . ASP A 1 99 ? 11.357 -0.479 -23.237 1.00 97.44 99 ASP A O 1
ATOM 803 N N . GLN A 1 100 ? 12.102 0.501 -21.360 1.00 98.00 100 GLN A N 1
ATOM 804 C CA . GLN A 1 100 ? 11.041 -0.031 -20.509 1.00 98.00 100 GLN A CA 1
ATOM 805 C C . GLN A 1 100 ? 9.694 0.664 -20.770 1.00 98.00 100 GLN A C 1
ATOM 807 O O . GLN A 1 100 ? 8.663 -0.003 -20.758 1.00 98.00 100 GLN A O 1
ATOM 812 N N . MET A 1 101 ? 9.684 1.964 -21.099 1.00 98.69 101 MET A N 1
ATOM 813 C CA . MET A 1 101 ? 8.481 2.652 -21.593 1.00 98.69 101 MET A CA 1
ATOM 814 C C . MET A 1 101 ? 7.976 2.050 -22.911 1.00 98.69 101 MET A C 1
ATOM 816 O O . MET A 1 101 ? 6.770 1.877 -23.090 1.00 98.69 101 MET A O 1
ATOM 820 N N . GLN A 1 102 ? 8.878 1.690 -23.830 1.00 98.69 102 GLN A N 1
ATOM 821 C CA . GLN A 1 102 ? 8.502 1.015 -25.072 1.00 98.69 102 GLN A CA 1
ATOM 822 C C . GLN A 1 102 ? 7.963 -0.397 -24.810 1.00 98.69 102 GLN A C 1
ATOM 824 O O . GLN A 1 102 ? 6.965 -0.785 -25.417 1.00 98.69 102 GLN A O 1
ATOM 829 N N . PHE A 1 103 ? 8.586 -1.148 -23.896 1.00 98.69 103 PHE A N 1
ATOM 830 C CA . PHE A 1 103 ? 8.067 -2.433 -23.428 1.00 98.69 103 PHE A CA 1
ATOM 831 C C . PHE A 1 103 ? 6.642 -2.279 -22.885 1.00 98.69 103 PHE A C 1
ATOM 833 O O . PHE A 1 103 ? 5.728 -2.906 -23.410 1.00 98.69 103 PHE A O 1
ATOM 840 N N . LEU A 1 104 ? 6.426 -1.373 -21.927 1.00 98.62 104 LEU A N 1
ATOM 841 C CA . LEU A 1 104 ? 5.112 -1.119 -21.336 1.00 98.62 104 LEU A CA 1
ATOM 842 C C . LEU A 1 104 ? 4.063 -0.750 -22.397 1.00 98.62 104 LEU A C 1
ATOM 844 O O . LEU A 1 104 ? 2.942 -1.257 -22.363 1.00 98.62 104 LEU A O 1
ATOM 848 N N . ARG A 1 105 ? 4.432 0.088 -23.375 1.00 98.50 105 ARG A N 1
ATOM 849 C CA . ARG A 1 105 ? 3.557 0.457 -24.498 1.00 98.50 105 ARG A CA 1
ATOM 850 C C . ARG A 1 105 ? 3.138 -0.760 -25.315 1.00 98.50 105 ARG A C 1
ATOM 852 O O . ARG A 1 105 ? 1.955 -0.906 -25.608 1.00 98.50 105 ARG A O 1
ATOM 859 N N . ASN A 1 106 ? 4.083 -1.633 -25.652 1.00 98.31 106 ASN A N 1
ATOM 860 C CA . ASN A 1 106 ? 3.807 -2.847 -26.419 1.00 98.31 106 ASN A CA 1
ATOM 861 C C . ASN A 1 106 ? 2.918 -3.824 -25.634 1.00 98.31 106 ASN A C 1
ATOM 863 O O . ASN A 1 106 ? 2.011 -4.426 -26.206 1.00 98.31 106 ASN A O 1
ATOM 867 N N . GLU A 1 107 ? 3.153 -3.952 -24.327 1.00 97.81 107 GLU A N 1
ATOM 868 C CA . GLU A 1 107 ? 2.368 -4.807 -23.435 1.00 97.81 107 GLU A CA 1
ATOM 869 C C . GLU A 1 107 ? 0.919 -4.333 -23.312 1.00 97.81 107 GLU A C 1
ATOM 871 O O . GLU A 1 107 ? -0.008 -5.115 -23.508 1.00 97.81 107 GLU A O 1
ATOM 876 N N . ILE A 1 108 ? 0.700 -3.041 -23.073 1.00 97.31 108 ILE A N 1
ATOM 877 C CA . ILE A 1 108 ? -0.655 -2.490 -22.953 1.00 97.31 108 ILE A CA 1
ATOM 878 C C . ILE A 1 108 ? -1.393 -2.523 -24.302 1.00 97.31 108 ILE A C 1
ATOM 880 O O . ILE A 1 108 ? -2.590 -2.792 -24.348 1.00 97.31 108 ILE A O 1
ATOM 884 N N . GLN A 1 109 ? -0.696 -2.329 -25.425 1.00 95.75 109 GLN A N 1
ATOM 885 C CA . GLN A 1 109 ? -1.320 -2.399 -26.753 1.00 95.75 109 GLN A CA 1
ATOM 886 C C . GLN A 1 109 ? -1.776 -3.808 -27.149 1.00 95.75 109 GLN A C 1
ATOM 888 O O . GLN A 1 109 ? -2.730 -3.939 -27.916 1.00 95.75 109 GLN A O 1
ATOM 893 N N . ARG A 1 110 ? -1.099 -4.861 -26.672 1.00 94.25 110 ARG A N 1
ATOM 894 C CA . ARG A 1 110 ? -1.405 -6.247 -27.065 1.00 94.25 110 ARG A CA 1
ATOM 895 C C . ARG A 1 110 ? -2.449 -6.933 -26.182 1.00 94.25 110 ARG A C 1
ATOM 897 O O . ARG A 1 110 ? -2.902 -8.019 -26.543 1.00 94.25 110 ARG A O 1
ATOM 904 N N . ILE A 1 111 ? -2.790 -6.368 -25.022 1.00 94.44 111 ILE A N 1
ATOM 905 C CA . ILE A 1 111 ? -3.768 -6.975 -24.110 1.00 94.44 111 ILE A CA 1
ATOM 906 C C . ILE A 1 111 ? -5.203 -6.614 -24.490 1.00 94.44 111 ILE A C 1
ATOM 908 O O . ILE A 1 111 ? -5.506 -5.516 -24.948 1.00 94.44 111 ILE A O 1
ATOM 912 N N . ASP A 1 112 ? -6.110 -7.565 -24.274 1.00 92.56 112 ASP A N 1
ATOM 913 C CA . ASP A 1 112 ? -7.547 -7.319 -24.369 1.00 92.56 112 ASP A CA 1
ATOM 914 C C . ASP A 1 112 ? -7.961 -6.312 -23.289 1.00 92.56 112 ASP A C 1
ATOM 916 O O . ASP A 1 112 ? -7.706 -6.545 -22.104 1.00 92.56 112 ASP A O 1
ATOM 920 N N . LYS A 1 113 ? -8.640 -5.233 -23.699 1.00 91.38 113 LYS A N 1
ATOM 921 C CA . LYS A 1 113 ? -9.142 -4.160 -22.826 1.00 91.38 113 LYS A CA 1
ATOM 922 C C . LYS A 1 113 ? -10.040 -4.647 -21.684 1.00 91.38 113 LYS A C 1
ATOM 924 O O . LYS A 1 113 ? -10.176 -3.952 -20.684 1.00 91.38 113 LYS A O 1
ATOM 929 N N . ASN A 1 114 ? -10.647 -5.826 -21.818 1.00 91.94 114 ASN A N 1
ATOM 930 C CA . ASN A 1 114 ? -11.495 -6.418 -20.787 1.00 91.94 114 ASN A CA 1
ATOM 931 C C . ASN A 1 114 ? -10.706 -7.124 -19.678 1.00 91.94 114 ASN A C 1
ATOM 933 O O . ASN A 1 114 ? -11.287 -7.420 -18.632 1.00 91.94 114 ASN A O 1
ATOM 937 N N . LYS A 1 115 ? -9.418 -7.435 -19.882 1.00 96.38 115 LYS A N 1
ATOM 938 C CA . LYS A 1 115 ? -8.581 -8.042 -18.839 1.00 96.38 115 LYS A CA 1
ATOM 939 C C . LYS A 1 115 ? -8.269 -7.035 -17.742 1.00 96.38 115 LYS A C 1
ATOM 941 O O . LYS A 1 115 ? -8.116 -5.848 -18.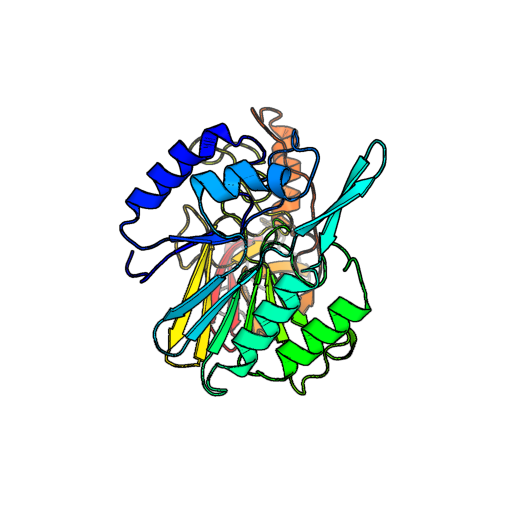013 1.00 96.38 115 LYS A O 1
ATOM 946 N N . LEU A 1 116 ? -8.107 -7.525 -16.520 1.00 98.25 116 LEU A N 1
ATOM 947 C CA . LEU A 1 116 ? -7.505 -6.728 -15.458 1.00 98.25 116 LEU A CA 1
ATOM 948 C C . LEU A 1 116 ? -6.012 -6.549 -15.753 1.00 98.25 116 LEU A C 1
ATOM 950 O O . LEU A 1 116 ? -5.310 -7.538 -15.969 1.00 98.25 116 LEU A O 1
ATOM 954 N N . LEU A 1 117 ? -5.522 -5.313 -15.742 1.00 98.50 117 LEU A N 1
ATOM 955 C CA . LEU A 1 117 ? -4.092 -5.015 -15.808 1.00 98.50 117 LEU A CA 1
ATOM 956 C C . LEU A 1 117 ? -3.550 -4.721 -14.402 1.00 98.50 117 LEU A C 1
ATOM 958 O O . LEU A 1 117 ? -3.970 -3.767 -13.756 1.00 98.50 117 LEU A O 1
ATOM 962 N N . VAL A 1 118 ? -2.591 -5.514 -13.935 1.00 98.81 118 VAL A N 1
ATOM 963 C CA . VAL A 1 118 ? -1.934 -5.327 -12.636 1.00 98.81 118 VAL A CA 1
ATOM 964 C C . VAL A 1 118 ? -0.489 -4.907 -12.866 1.00 98.81 118 VAL A C 1
ATOM 966 O O . VAL A 1 118 ? 0.309 -5.676 -13.401 1.00 98.81 118 VAL A O 1
ATOM 969 N N . LEU A 1 119 ? -0.132 -3.697 -12.450 1.00 98.88 119 LEU A N 1
ATOM 970 C CA . LEU A 1 119 ? 1.250 -3.235 -12.464 1.00 98.88 119 LEU A CA 1
ATOM 971 C C . LEU A 1 119 ? 1.903 -3.511 -11.115 1.00 98.88 119 LEU A C 1
ATOM 973 O O . LEU A 1 119 ? 1.368 -3.154 -10.069 1.00 98.88 119 LEU A O 1
ATOM 977 N N . LEU A 1 120 ? 3.076 -4.125 -11.150 1.00 98.88 120 LEU A N 1
ATOM 978 C CA . LEU A 1 120 ? 3.885 -4.441 -9.983 1.00 98.88 120 LEU A CA 1
ATOM 979 C C . LEU A 1 120 ? 5.173 -3.628 -10.083 1.00 98.88 120 LEU A C 1
ATOM 981 O O . LEU A 1 120 ? 5.941 -3.797 -11.030 1.00 98.88 120 LEU A O 1
ATOM 985 N N . ALA A 1 121 ? 5.398 -2.729 -9.135 1.00 98.75 121 ALA A N 1
ATOM 986 C CA . ALA A 1 121 ? 6.590 -1.885 -9.098 1.00 98.75 121 ALA A CA 1
ATOM 987 C C . ALA A 1 121 ? 7.043 -1.687 -7.649 1.00 98.75 121 ALA A C 1
ATOM 989 O O . ALA A 1 121 ? 6.311 -2.021 -6.724 1.00 98.75 121 ALA A O 1
ATOM 990 N N . HIS A 1 122 ? 8.248 -1.171 -7.424 1.00 98.62 122 HIS A N 1
ATOM 991 C CA . HIS A 1 122 ? 8.733 -0.975 -6.060 1.00 98.62 122 HIS A CA 1
ATOM 992 C C . HIS A 1 122 ? 8.297 0.379 -5.492 1.00 98.62 122 HIS A C 1
ATOM 994 O O . HIS A 1 122 ? 7.679 0.437 -4.431 1.00 98.62 122 HIS A O 1
ATOM 1000 N N . ILE A 1 123 ? 8.558 1.472 -6.214 1.00 98.44 123 ILE A N 1
ATOM 1001 C CA . ILE A 1 123 ? 8.299 2.840 -5.742 1.00 98.44 123 ILE A CA 1
ATOM 1002 C C . ILE A 1 123 ? 6.852 3.265 -6.077 1.00 98.44 123 ILE A C 1
ATOM 1004 O O . ILE A 1 123 ? 6.455 3.169 -7.240 1.00 98.44 123 ILE A O 1
ATOM 1008 N N . PRO A 1 124 ? 6.052 3.781 -5.126 1.00 98.31 124 PRO A N 1
ATOM 1009 C CA . PRO A 1 124 ? 4.779 4.429 -5.437 1.00 98.31 124 PRO A CA 1
ATOM 1010 C C . PRO A 1 124 ? 4.970 5.624 -6.380 1.00 98.31 124 PRO A C 1
ATOM 1012 O O . PRO A 1 124 ? 5.866 6.442 -6.179 1.00 98.31 124 PRO A O 1
ATOM 1015 N N . TYR A 1 125 ? 4.122 5.758 -7.404 1.00 97.69 125 TYR A N 1
ATOM 1016 C CA . TYR A 1 125 ? 4.275 6.817 -8.419 1.00 97.69 125 TYR A CA 1
ATOM 1017 C C . TYR A 1 125 ? 4.044 8.228 -7.867 1.00 97.69 125 TYR A C 1
ATOM 1019 O O . TYR A 1 125 ? 4.567 9.195 -8.418 1.00 97.69 125 TYR A O 1
ATOM 1027 N N . GLU A 1 126 ? 3.285 8.319 -6.775 1.00 95.44 126 GLU A N 1
ATOM 1028 C CA . GLU A 1 126 ? 3.031 9.528 -5.999 1.00 95.44 126 GLU A CA 1
ATOM 1029 C C . GLU A 1 126 ? 3.343 9.273 -4.522 1.00 95.44 126 GLU A C 1
ATOM 1031 O O . GLU A 1 126 ? 3.344 8.133 -4.060 1.00 95.44 126 GLU A O 1
ATOM 1036 N N . SER A 1 127 ? 3.546 10.342 -3.746 1.00 90.75 127 SER A N 1
ATOM 1037 C CA . SER A 1 127 ? 3.799 10.263 -2.291 1.00 90.75 127 SER A CA 1
ATOM 1038 C C . SER A 1 127 ? 5.060 9.469 -1.899 1.00 90.75 127 SER A C 1
ATOM 1040 O O . SER A 1 127 ? 5.142 8.925 -0.797 1.00 90.75 127 SER A O 1
ATOM 1042 N N . SER A 1 128 ? 6.050 9.413 -2.794 1.00 94.75 128 SER A N 1
ATOM 1043 C CA . SER A 1 128 ? 7.348 8.773 -2.575 1.00 94.75 128 SER A CA 1
ATOM 1044 C C . SER A 1 128 ? 8.470 9.605 -3.220 1.00 94.75 128 SER A C 1
ATOM 1046 O O . SER A 1 128 ? 8.560 10.807 -2.967 1.00 94.75 128 SER A O 1
ATOM 1048 N N . THR A 1 129 ? 9.338 9.018 -4.048 1.00 95.31 129 THR A N 1
ATOM 1049 C CA . THR A 1 129 ? 10.351 9.784 -4.782 1.00 95.31 129 THR A CA 1
ATOM 1050 C C . THR A 1 129 ? 9.743 10.496 -5.989 1.00 95.31 129 THR A C 1
ATOM 1052 O O . THR A 1 129 ? 8.830 9.985 -6.636 1.00 95.31 129 THR A O 1
ATOM 1055 N N . ALA A 1 130 ? 10.257 11.684 -6.313 1.00 96.25 130 ALA A N 1
ATOM 1056 C CA . ALA A 1 130 ? 9.822 12.408 -7.501 1.00 96.25 130 ALA A CA 1
ATOM 1057 C C . ALA A 1 130 ? 10.178 11.639 -8.782 1.00 96.25 130 ALA A C 1
ATOM 1059 O O . ALA A 1 130 ? 11.218 10.978 -8.853 1.00 96.25 130 ALA A O 1
ATOM 1060 N N . TRP A 1 131 ? 9.352 11.803 -9.814 1.00 98.19 131 TRP A N 1
ATOM 1061 C CA . TRP A 1 131 ? 9.696 11.386 -11.169 1.00 98.19 131 TRP A CA 1
ATOM 1062 C C . TRP A 1 131 ? 10.940 12.122 -11.660 1.00 98.19 131 TRP A C 1
ATOM 1064 O O . TRP A 1 131 ? 11.061 13.336 -11.477 1.00 98.19 131 TRP A O 1
ATOM 1074 N N . HIS A 1 132 ? 11.860 11.390 -12.286 1.00 97.62 132 HIS A N 1
ATOM 1075 C CA . HIS A 1 132 ? 13.059 11.980 -12.876 1.00 97.62 132 HIS A CA 1
ATOM 1076 C C . HIS A 1 132 ? 12.718 12.907 -14.049 1.00 97.62 132 HIS A C 1
ATOM 1078 O O . HIS A 1 132 ? 13.239 14.017 -14.127 1.00 97.62 132 HIS A O 1
ATOM 1084 N N . ASP A 1 133 ? 11.812 12.462 -14.923 1.00 97.88 133 ASP A N 1
ATOM 1085 C CA . ASP A 1 133 ? 11.335 13.214 -16.080 1.00 97.88 133 ASP A CA 1
ATOM 1086 C C . ASP A 1 133 ? 9.808 13.373 -16.014 1.00 97.88 133 ASP A C 1
ATOM 1088 O O . ASP A 1 133 ? 9.053 12.400 -15.970 1.00 97.88 133 ASP A O 1
ATOM 1092 N N . LYS A 1 134 ? 9.343 14.627 -16.015 1.00 97.69 134 LYS A N 1
ATOM 1093 C CA . LYS A 1 134 ? 7.911 14.961 -16.001 1.00 97.69 134 LYS A CA 1
ATOM 1094 C C . LYS A 1 134 ? 7.202 14.562 -17.298 1.00 97.69 134 LYS A C 1
ATOM 1096 O O . LYS A 1 134 ? 6.009 14.275 -17.259 1.00 97.69 134 LYS A O 1
ATOM 1101 N N . ASN A 1 135 ? 7.906 14.548 -18.431 1.00 98.38 135 ASN A N 1
ATOM 1102 C CA . ASN A 1 135 ? 7.334 14.088 -19.695 1.00 98.38 135 ASN A CA 1
ATOM 1103 C C . ASN A 1 135 ? 7.125 12.574 -19.671 1.00 98.38 135 ASN A C 1
ATOM 1105 O O . ASN A 1 135 ? 6.058 12.121 -20.071 1.00 98.38 135 ASN A O 1
ATOM 1109 N N . GLU A 1 136 ? 8.083 11.814 -19.125 1.00 98.69 136 GLU A N 1
ATOM 1110 C CA . GLU A 1 136 ? 7.930 10.366 -18.928 1.00 98.69 136 GLU A CA 1
ATOM 1111 C C . GLU A 1 136 ? 6.753 10.056 -17.993 1.00 98.69 136 GLU A C 1
ATOM 1113 O O . GLU A 1 136 ? 5.927 9.211 -18.329 1.00 98.69 136 GLU A O 1
ATOM 1118 N N . LYS A 1 137 ? 6.607 10.797 -16.880 1.00 98.62 137 LYS A N 1
ATOM 1119 C CA . LYS A 1 137 ? 5.431 10.699 -15.991 1.00 98.62 137 LYS A CA 1
ATOM 1120 C C . LYS A 1 137 ? 4.122 10.864 -16.769 1.00 98.62 137 LYS A C 1
ATOM 1122 O O . LYS A 1 137 ? 3.213 10.047 -16.637 1.00 98.62 137 LYS A O 1
ATOM 1127 N N . ARG A 1 138 ? 4.025 11.925 -17.579 1.00 98.62 138 ARG A N 1
ATOM 1128 C CA . ARG A 1 138 ? 2.832 12.205 -18.389 1.00 98.62 138 ARG A CA 1
ATOM 1129 C C . ARG A 1 138 ? 2.552 11.069 -19.372 1.00 98.62 138 ARG A C 1
ATOM 1131 O O . ARG A 1 138 ? 1.431 10.580 -19.408 1.00 98.62 138 ARG A O 1
ATOM 1138 N N . GLU A 1 139 ? 3.555 10.624 -20.126 1.00 98.56 139 GLU A N 1
ATOM 1139 C CA . GLU A 1 139 ? 3.401 9.522 -21.085 1.00 98.56 139 GLU A CA 1
ATOM 1140 C C . GLU A 1 139 ? 2.995 8.208 -20.403 1.00 98.56 139 GLU A C 1
ATOM 1142 O O . GLU A 1 139 ? 2.195 7.447 -20.947 1.00 98.56 139 GLU A O 1
ATOM 1147 N N . PHE A 1 140 ? 3.529 7.939 -19.209 1.00 98.69 140 PHE A N 1
ATOM 1148 C CA . PHE A 1 140 ? 3.163 6.782 -18.398 1.00 98.69 140 PHE A CA 1
ATOM 1149 C C . PHE A 1 140 ? 1.686 6.838 -17.983 1.00 98.69 140 PHE A C 1
ATOM 1151 O O . PHE A 1 140 ? 0.962 5.862 -18.171 1.00 98.69 140 PHE A O 1
ATOM 1158 N N . TYR A 1 141 ? 1.204 7.988 -17.503 1.00 98.69 141 TYR A N 1
ATOM 1159 C CA . TYR A 1 141 ? -0.206 8.175 -17.142 1.00 98.69 141 TYR A CA 1
ATOM 1160 C C . TYR A 1 141 ? -1.150 8.147 -18.347 1.00 98.69 141 TYR A C 1
ATOM 1162 O O . TYR A 1 141 ? -2.204 7.518 -18.270 1.00 98.69 141 TYR A O 1
ATOM 1170 N N . GLU A 1 142 ? -0.770 8.746 -19.475 1.00 98.38 142 GLU A N 1
ATOM 1171 C CA . GLU A 1 142 ? -1.516 8.642 -20.736 1.00 98.38 142 GLU A CA 1
ATOM 1172 C C . GLU A 1 142 ? -1.653 7.185 -21.189 1.00 98.38 142 GLU A C 1
ATOM 1174 O O . GLU A 1 142 ? -2.729 6.760 -21.610 1.00 98.38 142 GLU A O 1
ATOM 1179 N N . LEU A 1 143 ? -0.582 6.398 -21.068 1.00 97.69 143 LEU A N 1
ATOM 1180 C CA . LEU A 1 143 ? -0.606 4.990 -21.428 1.00 97.69 143 LEU A CA 1
ATOM 1181 C C . LEU A 1 143 ? -1.483 4.170 -20.471 1.00 97.69 143 LEU A C 1
ATOM 1183 O O . LEU A 1 143 ? -2.304 3.385 -20.944 1.00 97.69 143 LEU A O 1
ATOM 1187 N N . LEU A 1 144 ? -1.370 4.375 -19.155 1.00 97.12 144 LEU A N 1
ATOM 1188 C CA . LEU A 1 144 ? -2.240 3.719 -18.173 1.00 97.12 144 LEU A CA 1
ATOM 1189 C C . LEU A 1 144 ? -3.722 4.038 -18.408 1.00 97.12 144 LEU A C 1
ATOM 1191 O O . LEU A 1 144 ? -4.556 3.136 -18.374 1.00 97.12 144 LEU A O 1
ATOM 1195 N N . ALA A 1 145 ? -4.054 5.292 -18.723 1.00 97.25 145 ALA A N 1
ATOM 1196 C CA . ALA A 1 145 ? -5.426 5.715 -19.006 1.00 97.25 145 ALA A CA 1
ATOM 1197 C C . ALA A 1 145 ? -6.048 5.021 -20.232 1.00 97.25 145 ALA A C 1
ATOM 1199 O O . ALA A 1 145 ? -7.271 4.978 -20.366 1.00 97.25 145 ALA A O 1
ATOM 1200 N N . THR A 1 146 ? -5.237 4.429 -21.119 1.00 96.38 146 THR A N 1
ATOM 1201 C CA . THR A 1 146 ? -5.756 3.643 -22.253 1.00 96.38 146 THR A CA 1
ATOM 1202 C C . THR A 1 146 ? -6.353 2.295 -21.831 1.00 96.38 146 THR A C 1
ATOM 1204 O O . THR A 1 146 ? -7.090 1.690 -22.620 1.00 96.38 146 THR A O 1
ATOM 1207 N N . HIS A 1 147 ? -6.087 1.858 -20.591 1.00 96.44 147 HIS A N 1
ATOM 1208 C CA . HIS A 1 147 ? -6.575 0.612 -19.997 1.00 96.44 147 HIS A CA 1
ATOM 1209 C C . HIS A 1 147 ? -7.170 0.850 -18.589 1.00 96.44 147 HIS A C 1
ATOM 1211 O O . HIS A 1 147 ? -6.532 0.545 -17.579 1.00 96.44 147 HIS A O 1
ATOM 1217 N N . PRO A 1 148 ? -8.406 1.383 -18.495 1.00 92.56 148 PRO A N 1
ATOM 1218 C CA . PRO A 1 148 ? -8.989 1.832 -17.225 1.00 92.56 148 PRO A CA 1
ATOM 1219 C C . PRO A 1 148 ? -9.176 0.734 -16.176 1.00 92.56 148 PRO A C 1
ATOM 1221 O O . PRO A 1 148 ? -9.134 1.018 -14.985 1.00 92.56 148 PRO A O 1
ATOM 1224 N N . ASN A 1 149 ? -9.368 -0.524 -16.593 1.00 95.81 149 ASN A N 1
ATOM 1225 C CA . ASN A 1 149 ? -9.446 -1.643 -15.657 1.00 95.81 149 ASN A CA 1
ATOM 1226 C C . ASN A 1 149 ? -8.040 -2.082 -15.226 1.00 95.81 149 ASN A C 1
ATOM 1228 O O . ASN A 1 149 ? -7.529 -3.123 -15.659 1.00 95.81 149 ASN A O 1
ATOM 1232 N N . SER A 1 150 ? -7.387 -1.237 -14.432 1.00 97.31 150 SER A N 1
ATOM 1233 C CA . SER A 1 150 ? -6.030 -1.463 -13.961 1.00 97.31 150 SER A CA 1
ATOM 1234 C C . SER A 1 150 ? -5.818 -1.058 -12.503 1.00 97.31 150 SER A C 1
ATOM 1236 O O . SER A 1 150 ? -6.576 -0.283 -11.925 1.00 97.31 150 SER A O 1
ATOM 1238 N N . VAL A 1 151 ? -4.781 -1.636 -11.898 1.00 98.56 151 VAL A N 1
ATOM 1239 C CA . VAL A 1 151 ? -4.327 -1.350 -10.533 1.00 98.56 151 VAL A CA 1
ATOM 1240 C C . VAL A 1 151 ? -2.808 -1.428 -10.472 1.00 98.56 151 VAL A C 1
ATOM 1242 O O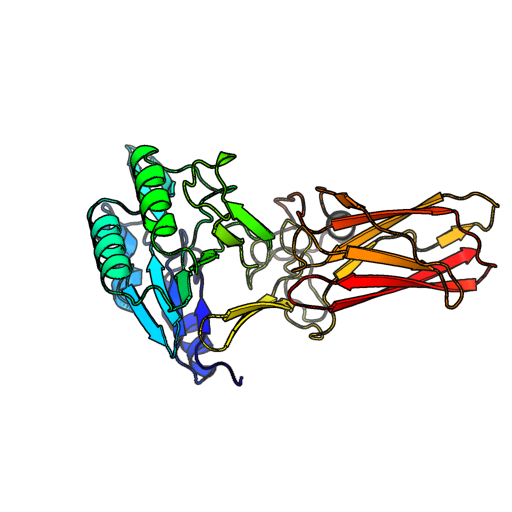 . VAL A 1 151 ? -2.199 -2.269 -11.135 1.00 98.56 151 VAL A O 1
ATOM 1245 N N . SER A 1 152 ? -2.188 -0.582 -9.652 1.00 98.81 152 SER A N 1
ATOM 1246 C CA . SER A 1 152 ? -0.766 -0.688 -9.316 1.00 98.81 152 SER A CA 1
ATOM 1247 C C . SER A 1 152 ? -0.565 -1.142 -7.876 1.00 98.81 152 SER A C 1
ATOM 1249 O O . SER A 1 152 ? -1.102 -0.531 -6.956 1.00 98.81 152 SER A O 1
ATOM 1251 N N . LEU A 1 153 ? 0.256 -2.169 -7.671 1.00 98.81 153 LEU A N 1
ATOM 1252 C CA . LEU A 1 153 ? 0.747 -2.576 -6.357 1.00 98.81 153 LEU A CA 1
ATOM 1253 C C . LEU A 1 153 ? 2.219 -2.181 -6.236 1.00 98.81 153 LEU A C 1
ATOM 1255 O O . LEU A 1 153 ? 3.056 -2.602 -7.040 1.00 98.81 153 LEU A O 1
ATOM 1259 N N . THR A 1 154 ? 2.517 -1.358 -5.235 1.00 98.69 154 THR A N 1
ATOM 1260 C CA . THR A 1 154 ? 3.858 -0.840 -4.943 1.00 98.69 154 THR A CA 1
ATOM 1261 C C . THR A 1 154 ? 4.238 -1.058 -3.483 1.00 98.69 154 THR A C 1
ATOM 1263 O O . THR A 1 154 ? 3.405 -1.509 -2.709 1.00 98.69 154 THR A O 1
ATOM 1266 N N . ALA A 1 155 ? 5.472 -0.756 -3.082 1.00 97.75 155 ALA A N 1
ATOM 1267 C CA . ALA A 1 155 ? 5.931 -0.876 -1.697 1.00 97.75 155 ALA A CA 1
ATOM 1268 C C . ALA A 1 155 ? 6.816 0.324 -1.316 1.00 97.75 155 ALA A C 1
ATOM 1270 O O . ALA A 1 155 ? 6.363 1.463 -1.407 1.00 97.75 155 ALA A O 1
ATOM 1271 N N . HIS A 1 156 ? 8.061 0.090 -0.888 1.00 97.75 156 HIS A N 1
ATOM 1272 C CA . HIS A 1 156 ? 9.102 1.091 -0.611 1.00 97.75 156 HIS A CA 1
ATOM 1273 C C . HIS A 1 156 ? 8.857 2.034 0.586 1.00 97.75 156 HIS A C 1
ATOM 1275 O O . HIS A 1 156 ? 9.779 2.350 1.328 1.00 97.75 156 HIS A O 1
ATOM 1281 N N . THR A 1 157 ? 7.626 2.485 0.837 1.00 96.94 157 THR A N 1
ATOM 1282 C CA . THR A 1 157 ? 7.355 3.527 1.843 1.00 96.94 157 THR A CA 1
ATOM 1283 C C . THR A 1 157 ? 7.335 3.030 3.284 1.00 96.94 157 THR A C 1
ATOM 1285 O O . THR A 1 157 ? 7.249 3.858 4.187 1.00 96.94 157 THR A O 1
ATOM 1288 N N . HIS A 1 158 ? 7.370 1.709 3.513 1.00 97.31 158 HIS A N 1
ATOM 1289 C CA . HIS A 1 158 ? 7.161 1.092 4.835 1.00 97.31 158 HIS A CA 1
ATOM 1290 C C . HIS A 1 158 ? 5.856 1.559 5.507 1.00 97.31 158 HIS A C 1
ATOM 1292 O O . HIS A 1 158 ? 5.803 1.760 6.719 1.00 97.31 158 HIS A O 1
ATOM 1298 N N . ARG A 1 159 ? 4.830 1.763 4.673 1.00 97.44 159 ARG A N 1
ATOM 1299 C CA . ARG A 1 159 ? 3.475 2.245 4.976 1.00 97.44 159 ARG A CA 1
ATOM 1300 C C . ARG A 1 159 ? 2.504 1.455 4.117 1.00 97.44 159 ARG A C 1
ATOM 1302 O O . ARG A 1 159 ? 2.880 1.071 3.007 1.00 97.44 159 ARG A O 1
ATOM 1309 N N . HIS A 1 160 ? 1.281 1.283 4.588 1.00 98.06 160 HIS A N 1
ATOM 1310 C CA . HIS A 1 160 ? 0.212 0.655 3.837 1.00 98.06 160 HIS A CA 1
ATOM 1311 C C . HIS A 1 160 ? -0.894 1.670 3.554 1.00 98.06 160 HIS A C 1
ATOM 1313 O O . HIS A 1 160 ? -1.456 2.234 4.481 1.00 98.06 160 HIS A O 1
ATOM 1319 N N . PHE A 1 161 ? -1.186 1.964 2.285 1.00 97.62 161 PHE A N 1
ATOM 1320 C CA . PHE A 1 161 ? -2.246 2.920 1.951 1.00 97.62 161 PHE A CA 1
ATOM 1321 C C . PHE A 1 161 ? -2.758 2.786 0.517 1.00 97.62 161 PHE A C 1
ATOM 1323 O O . PHE A 1 161 ? -2.047 2.350 -0.391 1.00 97.62 161 PHE A O 1
ATOM 1330 N N . HIS A 1 162 ? -3.979 3.279 0.301 1.00 98.00 162 HIS A N 1
ATOM 1331 C CA . HIS A 1 162 ? -4.565 3.481 -1.022 1.00 98.00 162 HIS A CA 1
ATOM 1332 C C . HIS A 1 162 ? -4.340 4.917 -1.511 1.00 98.00 162 HIS A C 1
ATOM 1334 O O . HIS A 1 162 ? -4.598 5.882 -0.787 1.00 98.00 162 HIS A O 1
ATOM 1340 N N . ARG A 1 163 ? -3.914 5.062 -2.767 1.00 97.19 163 ARG A N 1
ATOM 1341 C CA . ARG A 1 163 ? -3.841 6.327 -3.503 1.00 97.19 163 ARG A CA 1
ATOM 1342 C C . ARG A 1 163 ? -4.662 6.195 -4.782 1.00 97.19 163 ARG A C 1
ATOM 1344 O O . ARG A 1 163 ? -4.456 5.272 -5.559 1.00 97.19 163 ARG A O 1
ATOM 1351 N N . PHE A 1 164 ? -5.564 7.139 -4.995 1.00 97.75 164 PHE A N 1
ATOM 1352 C CA . PHE A 1 164 ? -6.297 7.292 -6.246 1.00 97.75 164 PHE A CA 1
ATOM 1353 C C . PHE A 1 164 ? -5.623 8.424 -7.016 1.00 97.75 164 PHE A C 1
ATOM 1355 O O . PHE A 1 164 ? -5.607 9.549 -6.527 1.00 97.75 164 PHE A O 1
ATOM 1362 N N . ILE A 1 165 ? -4.970 8.093 -8.129 1.00 98.19 165 ILE A N 1
ATOM 1363 C CA . ILE A 1 165 ? -4.233 9.045 -8.966 1.00 98.19 165 ILE A CA 1
ATOM 1364 C C . ILE A 1 165 ? -5.212 9.613 -9.992 1.00 98.19 165 ILE A C 1
ATOM 1366 O O . ILE A 1 165 ? -5.747 8.864 -10.809 1.00 98.19 165 ILE A O 1
ATOM 1370 N N . ASP A 1 166 ? -5.449 10.918 -9.943 1.00 97.94 166 ASP A N 1
ATOM 1371 C CA . ASP A 1 166 ? -6.474 11.602 -10.735 1.00 97.94 166 ASP A CA 1
ATOM 1372 C C . ASP A 1 166 ? -5.905 12.797 -11.526 1.00 97.94 166 ASP A C 1
ATOM 1374 O O . ASP A 1 166 ? -4.690 12.931 -11.725 1.00 97.94 166 ASP A O 1
ATOM 1378 N N . SER A 1 167 ? -6.789 13.663 -12.028 1.00 97.75 167 SER A N 1
ATOM 1379 C CA . SER A 1 167 ? -6.406 14.834 -12.815 1.00 97.75 167 SER A CA 1
ATOM 1380 C C . SER A 1 167 ? -5.482 15.800 -12.074 1.00 97.75 167 SER A C 1
ATOM 1382 O O . SER A 1 167 ? -4.667 16.452 -12.730 1.00 97.75 167 SER A O 1
ATOM 1384 N N . ASP A 1 168 ? -5.554 15.874 -10.740 1.00 97.31 168 ASP A N 1
ATOM 1385 C CA . ASP A 1 168 ? -4.689 16.749 -9.940 1.00 97.31 168 ASP A CA 1
ATOM 1386 C C . ASP A 1 168 ? -3.240 16.233 -9.926 1.00 97.31 168 ASP A C 1
ATOM 1388 O O . ASP A 1 168 ? -2.289 17.017 -9.879 1.00 97.31 168 ASP A O 1
ATOM 1392 N N . ASP A 1 169 ? -3.057 14.916 -10.065 1.00 97.31 169 ASP A N 1
ATOM 1393 C CA . ASP A 1 169 ? -1.748 14.274 -10.235 1.00 97.31 169 ASP A CA 1
ATOM 1394 C C . ASP A 1 169 ? -1.248 14.314 -11.701 1.00 97.31 169 ASP A C 1
ATOM 1396 O O . ASP A 1 169 ? -0.082 13.991 -11.984 1.00 97.31 169 ASP A O 1
ATOM 1400 N N . GLY A 1 170 ? -2.103 14.753 -12.633 1.00 97.50 170 GLY A N 1
ATOM 1401 C CA . GLY A 1 170 ? -1.862 14.794 -14.077 1.00 97.50 170 GLY A CA 1
ATOM 1402 C C . GLY A 1 170 ? -2.303 13.534 -14.829 1.00 97.50 170 GLY A C 1
ATOM 1403 O O . GLY A 1 170 ? -1.852 13.317 -15.955 1.00 97.50 170 GLY A O 1
ATOM 1404 N N . TYR A 1 171 ? -3.138 12.684 -14.223 1.00 98.44 171 TYR A N 1
ATOM 1405 C CA . TYR A 1 171 ? -3.678 11.485 -14.863 1.00 98.44 171 TYR A CA 1
ATOM 1406 C C . TYR A 1 171 ? -4.892 11.823 -15.753 1.00 98.44 171 TYR A C 1
ATOM 1408 O O . TYR A 1 171 ? -5.827 12.467 -15.279 1.00 98.44 171 TYR A O 1
ATOM 1416 N N . PRO A 1 172 ? -4.910 11.415 -17.040 1.00 98.19 172 PRO A N 1
ATOM 1417 C CA . PRO A 1 172 ? -5.939 11.850 -17.989 1.00 98.19 172 PRO A CA 1
ATOM 1418 C C . PRO A 1 172 ? -7.154 10.911 -18.091 1.00 98.19 172 PRO A C 1
ATOM 1420 O O . PRO A 1 172 ? -8.022 11.137 -18.936 1.00 98.19 172 PRO A O 1
ATOM 1423 N N . GLY A 1 173 ? -7.210 9.832 -17.303 1.00 96.44 173 GLY A N 1
ATOM 1424 C CA . GLY A 1 173 ? -8.353 8.916 -17.303 1.00 96.44 173 GLY A CA 1
ATOM 1425 C C . GLY A 1 173 ? -9.603 9.546 -16.686 1.00 96.44 173 GLY A C 1
ATOM 1426 O O . GLY A 1 173 ? -9.517 10.463 -15.874 1.00 96.44 173 GLY A O 1
ATOM 1427 N N . SER A 1 174 ? -10.780 9.054 -17.082 1.00 94.50 174 SER A N 1
ATOM 1428 C CA . SER A 1 174 ? -12.065 9.557 -16.573 1.00 94.50 174 SER A CA 1
ATOM 1429 C C . SER A 1 174 ? -12.338 9.167 -15.120 1.00 94.50 174 SER A C 1
ATOM 1431 O O . SER A 1 174 ? -13.052 9.881 -14.429 1.00 94.50 174 SER A O 1
ATOM 1433 N N . GLU A 1 175 ? -11.778 8.040 -14.682 1.00 95.38 175 GLU A N 1
ATOM 1434 C CA . GLU A 1 175 ? -11.819 7.553 -13.302 1.00 95.38 175 GLU A CA 1
ATOM 1435 C C . GLU A 1 175 ? -10.386 7.482 -12.765 1.00 95.38 175 GLU A C 1
ATOM 1437 O O . GLU A 1 175 ? -9.491 7.157 -13.548 1.00 95.38 175 GLU A O 1
ATOM 1442 N N . PRO A 1 176 ? -10.136 7.744 -11.471 1.00 97.62 176 PRO A N 1
ATOM 1443 C CA . PRO A 1 176 ? -8.789 7.688 -10.912 1.00 97.62 176 PRO A CA 1
ATOM 1444 C C . PRO A 1 176 ? -8.141 6.301 -11.023 1.00 97.62 176 PRO A C 1
ATOM 1446 O O . PRO A 1 176 ? -8.790 5.279 -10.793 1.00 97.62 176 PRO A O 1
ATOM 1449 N N . HIS A 1 177 ? -6.830 6.256 -11.272 1.00 98.31 177 HIS A N 1
ATOM 1450 C CA . HIS A 1 177 ? -6.058 5.011 -11.217 1.00 98.31 177 HIS A CA 1
ATOM 1451 C C . HIS A 1 177 ? -5.810 4.592 -9.766 1.00 98.31 177 HIS A C 1
ATOM 1453 O O . HIS A 1 177 ? -5.271 5.370 -8.973 1.00 98.31 177 HIS A O 1
ATOM 1459 N N . HIS A 1 178 ? -6.156 3.355 -9.407 1.00 98.38 178 HIS A N 1
ATOM 1460 C CA . HIS A 1 178 ? -5.937 2.844 -8.052 1.00 98.38 178 HIS A CA 1
ATOM 1461 C C . HIS A 1 178 ? -4.504 2.329 -7.894 1.00 98.38 178 HIS A C 1
ATOM 1463 O O . HIS A 1 178 ? -4.098 1.339 -8.503 1.00 98.38 178 HIS A O 1
ATOM 1469 N N . LEU A 1 179 ? -3.736 2.986 -7.030 1.00 98.62 179 LEU A N 1
ATOM 1470 C CA . LEU A 1 179 ? -2.441 2.527 -6.549 1.00 98.62 179 LEU A CA 1
ATOM 1471 C C . LEU A 1 179 ? -2.547 2.113 -5.077 1.00 98.62 179 LEU A C 1
ATOM 1473 O O . LEU A 1 179 ? -3.117 2.830 -4.254 1.00 98.62 179 LEU A O 1
ATOM 1477 N N . ILE A 1 180 ? -1.958 0.975 -4.726 1.00 98.62 180 ILE A N 1
ATOM 1478 C CA . ILE A 1 180 ? -1.820 0.517 -3.344 1.00 98.62 180 ILE A CA 1
ATOM 1479 C C . ILE A 1 180 ? -0.336 0.481 -3.004 1.00 98.62 180 ILE A C 1
ATOM 1481 O O . ILE A 1 180 ? 0.419 -0.282 -3.607 1.00 98.62 180 ILE A O 1
ATOM 1485 N N . SER A 1 181 ? 0.077 1.276 -2.015 1.00 98.06 181 SER A N 1
ATOM 1486 C CA . SER A 1 181 ? 1.341 1.020 -1.330 1.00 98.06 181 SER A CA 1
ATOM 1487 C C . SER A 1 181 ? 1.097 -0.103 -0.332 1.00 98.06 181 SER A C 1
ATOM 1489 O O . SER A 1 181 ? 0.346 0.047 0.633 1.00 98.06 181 SER A O 1
ATOM 1491 N N . VAL A 1 182 ? 1.628 -1.278 -0.633 1.00 98.19 182 VAL A N 1
ATOM 1492 C CA . VAL A 1 182 ? 1.455 -2.497 0.144 1.00 98.19 182 VAL A CA 1
ATOM 1493 C C . VAL A 1 182 ? 2.430 -2.472 1.312 1.00 98.19 182 VAL A C 1
ATOM 1495 O O . VAL A 1 182 ? 3.622 -2.203 1.141 1.00 98.19 182 VAL A O 1
ATOM 1498 N N . GLY A 1 183 ? 1.911 -2.773 2.502 1.00 95.75 183 GLY A N 1
ATOM 1499 C CA . GLY A 1 183 ? 2.729 -2.865 3.698 1.00 95.75 183 GLY A CA 1
ATOM 1500 C C . GLY A 1 183 ? 3.838 -3.910 3.569 1.00 95.75 183 GLY A C 1
ATOM 1501 O O . GLY A 1 183 ? 3.726 -4.894 2.836 1.00 95.75 183 GLY A O 1
ATOM 1502 N N . THR A 1 184 ? 4.935 -3.694 4.284 1.00 94.94 184 THR A N 1
ATOM 1503 C CA . THR A 1 184 ? 6.146 -4.508 4.153 1.00 94.94 184 THR A CA 1
ATOM 1504 C C . THR A 1 184 ? 6.199 -5.602 5.219 1.00 94.94 184 THR A C 1
ATOM 1506 O O . THR A 1 184 ? 5.838 -5.388 6.377 1.00 94.94 184 THR A O 1
ATOM 1509 N N . VAL A 1 185 ? 6.736 -6.774 4.862 1.00 93.94 185 VAL A N 1
ATOM 1510 C CA . VAL A 1 185 ? 6.953 -7.886 5.813 1.00 93.94 185 VAL A CA 1
ATOM 1511 C C . VAL A 1 185 ? 7.911 -7.477 6.935 1.00 93.94 185 VAL A C 1
ATOM 1513 O O . VAL A 1 185 ? 7.746 -7.890 8.080 1.00 93.94 185 VAL A O 1
ATOM 1516 N N . CYS A 1 186 ? 8.884 -6.622 6.620 1.00 94.50 186 CYS A N 1
ATOM 1517 C CA . CYS A 1 186 ? 9.830 -6.081 7.587 1.00 94.50 186 CYS A CA 1
ATOM 1518 C C . CYS A 1 186 ? 9.274 -4.922 8.423 1.00 94.50 186 CYS A C 1
ATOM 1520 O O . CYS A 1 186 ? 10.004 -4.383 9.252 1.00 94.50 186 CYS A O 1
ATOM 1522 N N . GLY A 1 187 ? 8.032 -4.480 8.198 1.00 96.06 187 GLY A N 1
ATOM 1523 C CA . GLY A 1 187 ? 7.529 -3.258 8.819 1.00 96.06 187 GLY A CA 1
ATOM 1524 C C . GLY A 1 187 ? 8.420 -2.059 8.517 1.00 96.06 187 GLY A C 1
ATOM 1525 O O . GLY A 1 187 ? 9.043 -2.002 7.458 1.00 96.06 187 GLY A O 1
ATOM 1526 N N . ALA A 1 188 ? 8.573 -1.135 9.468 1.00 94.44 188 ALA A N 1
ATOM 1527 C CA . ALA A 1 188 ? 9.579 -0.075 9.383 1.00 94.44 188 ALA A CA 1
ATOM 1528 C C . ALA A 1 188 ? 10.999 -0.611 9.683 1.00 94.44 188 ALA A C 1
ATOM 1530 O O . ALA A 1 188 ? 11.574 -0.316 10.729 1.00 94.44 188 ALA A O 1
ATOM 1531 N N . TRP A 1 189 ? 11.572 -1.394 8.761 1.00 94.00 189 TRP A N 1
ATOM 1532 C CA . TRP A 1 189 ? 12.956 -1.902 8.791 1.00 94.00 189 TRP A CA 1
ATOM 1533 C C . TRP A 1 189 ? 13.323 -2.803 9.981 1.00 94.00 189 TRP A C 1
ATOM 1535 O O . TRP A 1 189 ? 14.369 -2.598 10.602 1.00 94.00 189 TRP A O 1
ATOM 1545 N N . TRP A 1 190 ? 12.477 -3.783 10.307 1.00 94.06 190 TRP A N 1
ATOM 1546 C CA . TRP A 1 190 ? 12.678 -4.710 11.428 1.00 94.06 190 TRP A CA 1
ATOM 1547 C C . TRP A 1 190 ? 13.034 -3.963 12.723 1.00 94.06 190 TRP A C 1
ATOM 1549 O O . TRP A 1 190 ? 13.936 -4.353 13.462 1.00 94.06 190 TRP A O 1
ATOM 1559 N N . SER A 1 191 ? 12.368 -2.828 12.947 1.00 94.56 191 SER A N 1
ATOM 1560 C CA . SER A 1 191 ? 12.591 -1.980 14.112 1.00 94.56 191 SER A CA 1
ATOM 1561 C C . SER A 1 191 ? 11.585 -2.254 15.218 1.00 94.56 191 SER A C 1
ATOM 1563 O O . SER A 1 191 ? 10.546 -2.883 15.001 1.00 94.56 191 SER A O 1
ATOM 1565 N N . GLY A 1 192 ? 11.907 -1.748 16.401 1.00 94.31 192 GLY A N 1
ATOM 1566 C CA . GLY A 1 192 ? 11.004 -1.758 17.538 1.00 94.31 192 GLY A CA 1
ATOM 1567 C C . GLY A 1 192 ? 11.363 -2.786 18.593 1.00 94.31 192 GLY A C 1
ATOM 1568 O O . GLY A 1 192 ? 11.975 -3.791 18.269 1.00 94.31 192 GLY A O 1
ATOM 1569 N N . ALA A 1 193 ? 10.991 -2.565 19.846 1.00 93.88 193 ALA A N 1
ATOM 1570 C CA . ALA A 1 193 ? 11.225 -3.508 20.939 1.00 93.88 193 ALA A CA 1
ATOM 1571 C C . ALA A 1 193 ? 10.813 -4.974 20.622 1.00 93.88 193 ALA A C 1
ATOM 1573 O O . ALA A 1 193 ? 9.974 -5.213 19.743 1.00 93.88 193 ALA A O 1
ATOM 1574 N N . PRO A 1 194 ? 11.397 -5.972 21.320 1.00 92.31 194 PRO A N 1
ATOM 1575 C CA . PRO A 1 194 ? 11.028 -7.372 21.129 1.00 92.31 194 PRO A CA 1
ATOM 1576 C C . PRO A 1 194 ? 9.525 -7.604 21.334 1.00 92.31 194 PRO A C 1
ATOM 1578 O O . PRO A 1 194 ? 8.959 -7.154 22.329 1.00 92.31 194 PRO A O 1
ATOM 1581 N N . ASN A 1 195 ? 8.896 -8.330 20.414 1.00 90.56 195 ASN A N 1
ATOM 1582 C CA . ASN A 1 195 ? 7.552 -8.873 20.578 1.00 90.56 195 ASN A CA 1
ATOM 1583 C C . ASN A 1 195 ? 7.579 -10.164 21.423 1.00 90.56 195 ASN A C 1
ATOM 1585 O O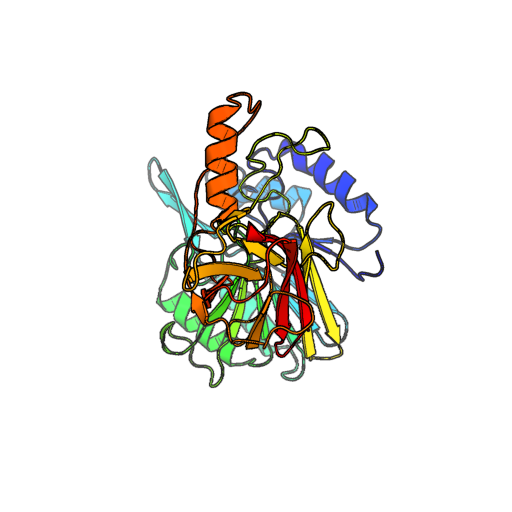 . ASN A 1 195 ? 8.625 -10.582 21.927 1.00 90.56 195 ASN A O 1
ATOM 1589 N N . GLU A 1 196 ? 6.436 -10.833 21.551 1.00 90.44 196 GLU A N 1
ATOM 1590 C CA . GLU A 1 196 ? 6.262 -12.073 22.315 1.00 90.44 196 GLU A CA 1
ATOM 1591 C C . GLU A 1 196 ? 7.127 -13.252 21.827 1.00 90.44 196 GLU A C 1
ATOM 1593 O O . GLU A 1 196 ? 7.340 -14.209 22.571 1.00 90.44 196 GLU A O 1
ATOM 1598 N N . PHE A 1 197 ? 7.675 -13.174 20.609 1.00 90.50 197 PHE A N 1
ATOM 1599 C CA . PHE A 1 197 ? 8.590 -14.163 20.031 1.00 90.50 197 PHE A CA 1
ATOM 1600 C C . PHE A 1 197 ? 10.069 -13.757 20.138 1.00 90.50 197 PHE A C 1
ATOM 1602 O O . PHE A 1 197 ? 10.942 -14.475 19.649 1.00 90.50 197 PHE A O 1
ATOM 1609 N N . GLY A 1 198 ? 10.374 -12.615 20.763 1.00 91.38 198 GLY A N 1
ATOM 1610 C CA . GLY A 1 198 ? 11.741 -12.121 20.937 1.00 91.38 198 GLY A CA 1
ATOM 1611 C C . GLY A 1 198 ? 12.360 -11.486 19.686 1.00 91.38 198 GLY A C 1
ATOM 1612 O O . GLY A 1 198 ? 13.570 -11.262 19.660 1.00 91.38 198 GLY A O 1
ATOM 1613 N N . ILE A 1 199 ? 11.557 -11.186 18.662 1.00 91.75 199 ILE A N 1
ATOM 1614 C CA . ILE A 1 199 ? 11.972 -10.489 17.431 1.00 91.75 199 ILE A CA 1
ATOM 1615 C C . ILE A 1 199 ? 11.365 -9.075 17.395 1.00 91.75 199 ILE A C 1
ATOM 1617 O O . ILE A 1 199 ? 10.440 -8.814 18.160 1.00 91.75 199 ILE A O 1
ATOM 1621 N N . PRO A 1 200 ? 11.834 -8.143 16.544 1.00 93.62 200 PRO A N 1
ATOM 1622 C CA . PRO A 1 200 ? 11.233 -6.812 16.446 1.00 93.62 200 PRO A CA 1
ATOM 1623 C C . PRO A 1 200 ? 9.726 -6.874 16.195 1.00 93.62 200 PRO A C 1
ATOM 1625 O O . PRO A 1 200 ? 9.290 -7.588 15.291 1.00 93.62 200 PRO A O 1
ATOM 1628 N N . HIS A 1 201 ? 8.938 -6.085 16.933 1.00 92.94 201 HIS A N 1
ATOM 1629 C CA . HIS A 1 201 ? 7.499 -5.976 16.663 1.00 92.94 201 HIS A CA 1
ATOM 1630 C C . HIS A 1 201 ? 7.196 -5.368 15.282 1.00 92.94 201 HIS A C 1
ATOM 1632 O O . HIS A 1 201 ? 6.076 -5.491 14.798 1.00 92.94 201 HIS A O 1
ATOM 1638 N N . ALA A 1 202 ? 8.174 -4.701 14.650 1.00 95.56 202 ALA A N 1
ATOM 1639 C CA . ALA A 1 202 ? 8.160 -4.318 13.240 1.00 95.56 202 ALA A CA 1
ATOM 1640 C C . ALA A 1 202 ? 6.885 -3.573 12.803 1.00 95.56 202 ALA A C 1
ATOM 1642 O O . ALA A 1 202 ? 6.346 -3.804 11.727 1.00 95.56 202 ALA A O 1
ATOM 1643 N N . MET A 1 203 ? 6.391 -2.634 13.607 1.00 96.56 203 MET A N 1
ATOM 1644 C CA . MET A 1 203 ? 5.242 -1.821 13.196 1.00 96.56 203 MET A CA 1
ATOM 1645 C C . MET A 1 203 ? 5.656 -0.835 12.092 1.00 96.56 203 MET A C 1
ATOM 1647 O O . MET A 1 203 ? 6.713 -0.198 12.185 1.00 96.56 203 MET A O 1
ATOM 1651 N N . MET A 1 204 ? 4.839 -0.697 11.045 1.00 97.38 204 MET A N 1
ATOM 1652 C CA . MET A 1 204 ? 5.061 0.248 9.944 1.00 97.38 204 MET A CA 1
ATOM 1653 C C . MET A 1 204 ? 4.950 1.698 10.399 1.00 97.38 204 MET A C 1
ATOM 1655 O O . MET A 1 204 ? 4.354 1.994 11.437 1.00 97.38 204 MET A O 1
ATOM 1659 N N . SER A 1 205 ? 5.542 2.616 9.630 1.00 97.25 205 SER A N 1
ATOM 1660 C CA . SER A 1 205 ? 5.666 4.026 10.021 1.00 97.25 205 SER A CA 1
ATOM 1661 C C . SER A 1 205 ? 4.336 4.766 10.153 1.00 97.25 205 SER A C 1
ATOM 1663 O O . SER A 1 205 ? 4.299 5.805 10.804 1.00 97.25 205 SER A O 1
ATOM 1665 N N . ASP A 1 206 ? 3.257 4.221 9.594 1.00 97.75 206 ASP A N 1
ATOM 1666 C CA . ASP A 1 206 ? 1.883 4.712 9.725 1.00 97.75 206 ASP A CA 1
ATOM 1667 C C . ASP A 1 206 ? 1.057 3.996 10.812 1.00 97.75 206 ASP A C 1
ATOM 1669 O O . ASP A 1 206 ? -0.149 4.204 10.901 1.00 97.75 206 ASP A O 1
ATOM 1673 N N . GLY A 1 207 ? 1.682 3.141 11.626 1.00 97.56 207 GLY A N 1
ATOM 1674 C CA . GLY A 1 207 ? 1.019 2.396 12.703 1.00 97.56 207 GLY A CA 1
ATOM 1675 C C . GLY A 1 207 ? 0.396 1.065 12.284 1.00 97.56 207 GLY A C 1
ATOM 1676 O O . GLY A 1 207 ? -0.005 0.272 13.130 1.00 97.56 207 GLY A O 1
ATOM 1677 N N . THR A 1 208 ? 0.395 0.739 10.992 1.00 97.81 208 THR A N 1
ATOM 1678 C CA . THR A 1 208 ? -0.062 -0.577 10.537 1.00 97.81 208 THR A CA 1
ATOM 1679 C C . THR A 1 208 ? 0.925 -1.672 10.996 1.00 97.81 208 THR A C 1
ATOM 1681 O O . THR A 1 208 ? 2.139 -1.506 10.844 1.00 97.81 208 THR A O 1
ATOM 1684 N N . PRO A 1 209 ? 0.483 -2.817 11.544 1.00 97.00 209 PRO A N 1
ATOM 1685 C CA . PRO A 1 209 ? 1.373 -3.952 11.803 1.00 97.00 209 PRO A CA 1
ATOM 1686 C C . PRO A 1 209 ? 2.035 -4.454 10.514 1.00 97.00 209 PRO A C 1
ATOM 1688 O O . PRO A 1 209 ? 1.420 -4.391 9.449 1.00 97.00 209 PRO A O 1
ATOM 1691 N N . ASN A 1 210 ? 3.255 -4.999 10.580 1.00 96.75 210 ASN A N 1
ATOM 1692 C CA . ASN A 1 210 ? 3.823 -5.697 9.424 1.00 96.75 210 ASN A CA 1
ATOM 1693 C C . ASN A 1 210 ? 2.965 -6.903 9.028 1.00 96.75 210 ASN A C 1
ATOM 1695 O O . ASN A 1 210 ? 2.231 -7.475 9.833 1.00 96.75 210 ASN A O 1
ATOM 1699 N N . GLY A 1 211 ? 3.063 -7.312 7.768 1.00 96.31 211 GLY A N 1
ATOM 1700 C CA . GLY A 1 211 ? 2.189 -8.348 7.240 1.00 96.31 211 GLY A CA 1
ATOM 1701 C C . GLY A 1 211 ? 2.392 -8.595 5.760 1.00 96.31 211 GLY A C 1
ATOM 1702 O O . GLY A 1 211 ? 3.446 -8.297 5.196 1.00 96.31 211 GLY A O 1
ATOM 1703 N N . TYR A 1 212 ? 1.367 -9.170 5.150 1.00 96.50 212 TYR A N 1
ATOM 1704 C CA . TYR A 1 212 ? 1.299 -9.452 3.725 1.00 96.50 212 TYR A CA 1
ATOM 1705 C C . TYR A 1 212 ? -0.145 -9.314 3.246 1.00 96.50 212 TYR A C 1
ATOM 1707 O O . TYR A 1 212 ? -1.080 -9.352 4.045 1.00 96.50 212 TYR A O 1
ATOM 1715 N N . GLY A 1 213 ? -0.328 -9.149 1.938 1.00 96.56 213 GLY A N 1
ATOM 1716 C CA . GLY A 1 213 ? -1.654 -9.018 1.345 1.00 96.56 213 GLY A CA 1
ATOM 1717 C C . GLY A 1 213 ? -2.015 -10.151 0.395 1.00 96.56 213 GLY A C 1
ATOM 1718 O O . GLY A 1 213 ? -1.146 -10.850 -0.131 1.00 96.56 213 GLY A O 1
ATOM 1719 N N . PHE A 1 214 ? -3.312 -10.291 0.152 1.00 97.50 214 PHE A N 1
ATOM 1720 C CA . PHE A 1 214 ? -3.889 -11.190 -0.834 1.00 97.50 214 PHE A CA 1
ATOM 1721 C C . PHE A 1 214 ? -4.602 -10.375 -1.907 1.00 97.50 214 PHE A C 1
ATOM 1723 O O . PHE A 1 214 ? -5.543 -9.635 -1.627 1.00 97.50 214 PHE A O 1
ATOM 1730 N N . LEU A 1 215 ? -4.159 -10.531 -3.154 1.00 98.00 215 LEU A N 1
ATOM 1731 C CA . LEU A 1 215 ? -4.876 -10.011 -4.309 1.00 98.00 215 LEU A CA 1
ATOM 1732 C C . LEU A 1 215 ? -5.864 -11.076 -4.792 1.00 98.00 215 LEU A C 1
ATOM 1734 O O . LEU A 1 215 ? -5.477 -12.068 -5.413 1.00 98.00 215 LEU A O 1
ATOM 1738 N N . HIS A 1 216 ? -7.142 -10.857 -4.509 1.00 97.75 216 HIS A N 1
ATOM 1739 C CA . HIS A 1 216 ? -8.230 -11.717 -4.956 1.00 97.75 216 HIS A CA 1
ATOM 1740 C C . HIS A 1 216 ? -8.699 -11.247 -6.323 1.00 97.75 216 HIS A C 1
ATOM 1742 O O . HIS A 1 216 ? -9.144 -10.110 -6.454 1.00 97.75 216 HIS A O 1
ATOM 1748 N N . ILE A 1 217 ? -8.616 -12.109 -7.334 1.00 97.38 217 ILE A N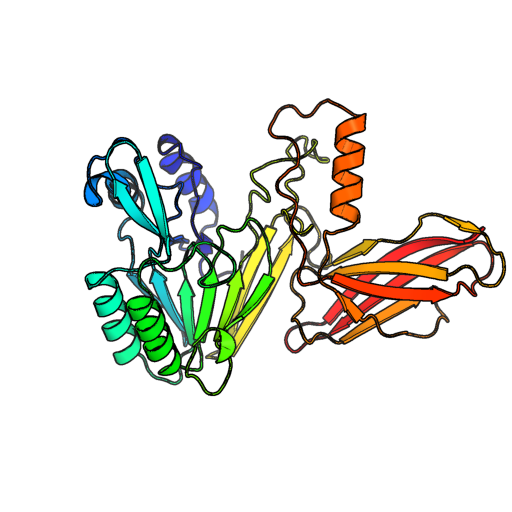 1
ATOM 1749 C CA . ILE A 1 217 ? -9.060 -11.798 -8.697 1.00 97.38 217 ILE A CA 1
ATOM 1750 C C . ILE A 1 217 ? -10.173 -12.760 -9.081 1.00 97.38 217 ILE A C 1
ATOM 1752 O O . ILE A 1 217 ? -9.987 -13.978 -9.077 1.00 97.38 217 ILE A O 1
ATOM 1756 N N . ASN A 1 218 ? -11.317 -12.204 -9.471 1.00 96.06 218 ASN A N 1
ATOM 1757 C CA . ASN A 1 218 ? -12.421 -12.951 -10.050 1.00 96.06 218 ASN A CA 1
ATOM 1758 C C . ASN A 1 218 ? -12.706 -12.396 -11.444 1.00 96.06 218 ASN A C 1
ATOM 1760 O O . ASN A 1 218 ? -13.261 -11.312 -11.594 1.00 96.06 218 ASN A O 1
ATOM 1764 N N . LYS A 1 219 ? -12.313 -13.149 -12.477 1.00 93.75 219 LYS A N 1
ATOM 1765 C CA . LYS A 1 219 ? -12.282 -12.666 -13.863 1.00 93.75 219 LYS A CA 1
ATOM 1766 C C . LYS A 1 219 ? -11.450 -11.377 -13.955 1.00 93.75 219 LYS A C 1
ATOM 1768 O O . LYS A 1 219 ? -10.231 -11.439 -13.840 1.00 93.75 219 LYS A O 1
ATOM 1773 N N . ASN A 1 220 ? -12.096 -10.247 -14.205 1.00 93.81 220 ASN A N 1
ATOM 1774 C CA . ASN A 1 220 ? -11.479 -8.941 -14.364 1.00 93.81 220 ASN A CA 1
ATOM 1775 C C . ASN A 1 220 ? -11.811 -7.979 -13.210 1.00 93.81 220 ASN A C 1
ATOM 1777 O O . ASN A 1 220 ? -11.375 -6.833 -13.263 1.00 93.81 220 ASN A O 1
ATOM 1781 N N . ASP A 1 221 ? -12.519 -8.458 -12.183 1.00 96.56 221 ASP A N 1
ATOM 1782 C CA . ASP A 1 221 ? -12.728 -7.771 -10.911 1.00 96.56 221 ASP A CA 1
ATOM 1783 C C . ASP A 1 221 ? -11.670 -8.204 -9.894 1.00 96.56 221 ASP A C 1
ATOM 1785 O O . ASP A 1 221 ? -11.146 -9.326 -9.950 1.00 96.56 221 ASP A O 1
ATOM 1789 N 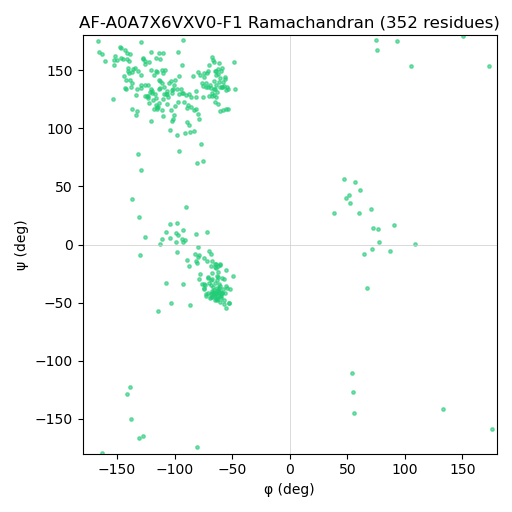N . TRP A 1 222 ? -11.384 -7.337 -8.925 1.00 97.62 222 TRP A N 1
ATOM 1790 C CA . TRP A 1 222 ? -10.392 -7.622 -7.897 1.00 97.62 222 TRP A CA 1
ATOM 1791 C C . TRP A 1 222 ? -10.690 -6.946 -6.558 1.00 97.62 222 TRP A C 1
ATOM 1793 O O . TRP A 1 222 ? -11.422 -5.959 -6.480 1.00 97.62 222 TRP A O 1
ATOM 1803 N N . LYS A 1 223 ? -10.104 -7.505 -5.497 1.00 97.94 223 LYS A N 1
ATOM 1804 C CA . LYS A 1 223 ? -10.042 -6.930 -4.149 1.00 97.94 223 LYS A CA 1
ATOM 1805 C C . LYS A 1 223 ? -8.667 -7.201 -3.556 1.00 97.94 223 LYS A C 1
ATOM 1807 O O . LYS A 1 223 ? -8.061 -8.229 -3.860 1.00 97.94 223 LYS A O 1
ATOM 1812 N N . PHE A 1 224 ? -8.192 -6.312 -2.694 1.00 98.19 224 PHE A N 1
ATOM 1813 C CA . PHE A 1 224 ? -6.948 -6.515 -1.961 1.00 98.19 224 PHE A CA 1
ATOM 1814 C C . PHE A 1 224 ? -7.251 -6.652 -0.476 1.00 98.19 224 PHE A C 1
ATOM 1816 O O . PHE A 1 224 ? -7.850 -5.753 0.099 1.00 98.19 224 PHE A O 1
ATOM 1823 N N . GLU A 1 225 ? -6.863 -7.768 0.128 1.00 97.50 225 GLU A N 1
ATOM 1824 C CA . GLU A 1 225 ? -7.004 -8.035 1.560 1.00 97.50 225 GLU A CA 1
ATOM 1825 C C . GLU A 1 225 ? -5.640 -7.902 2.240 1.00 97.50 225 GLU A C 1
ATOM 1827 O O . GLU A 1 225 ? -4.638 -8.376 1.706 1.00 97.50 225 GLU A O 1
ATOM 1832 N N . TRP A 1 226 ? -5.593 -7.291 3.423 1.00 97.75 226 TRP A N 1
ATOM 1833 C CA . TRP A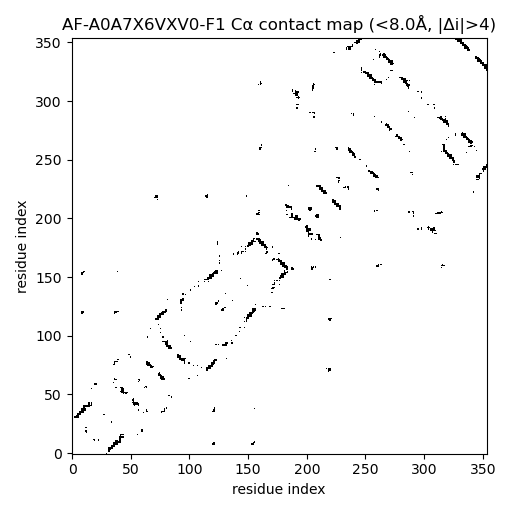 1 226 ? -4.388 -7.216 4.246 1.00 97.75 226 TRP A CA 1
ATOM 1834 C C . TRP A 1 226 ? -4.459 -8.211 5.398 1.00 97.75 226 TRP A C 1
ATOM 1836 O O . TRP A 1 226 ? -5.503 -8.363 6.026 1.00 97.75 226 TRP A O 1
ATOM 1846 N N . LYS A 1 227 ? -3.336 -8.857 5.719 1.00 97.06 227 LYS A N 1
ATOM 1847 C CA . LYS A 1 227 ? -3.241 -9.765 6.857 1.00 97.06 227 LYS A CA 1
ATOM 1848 C C . LYS A 1 227 ? -1.980 -9.475 7.678 1.00 97.06 227 LYS A C 1
ATOM 1850 O O . LYS A 1 227 ? -0.865 -9.748 7.213 1.00 97.06 227 LYS A O 1
ATOM 1855 N N . PRO A 1 228 ? -2.133 -8.965 8.913 1.00 96.62 228 PRO A N 1
ATOM 1856 C CA . PRO A 1 228 ? -1.013 -8.786 9.828 1.00 96.62 228 PRO A CA 1
ATOM 1857 C C . PRO A 1 228 ? -0.260 -10.096 10.116 1.00 96.62 228 PRO A C 1
ATOM 1859 O O . PRO A 1 228 ? -0.837 -11.182 10.262 1.00 96.62 228 PRO A O 1
ATOM 1862 N N . ALA A 1 229 ? 1.066 -10.016 10.182 1.00 94.31 229 ALA A N 1
ATOM 1863 C CA . ALA A 1 229 ? 1.917 -11.148 10.519 1.00 94.31 229 ALA A CA 1
ATOM 1864 C C . ALA A 1 229 ? 1.723 -11.534 11.993 1.00 94.31 229 ALA A C 1
ATOM 1866 O O . ALA A 1 229 ? 1.632 -10.677 12.861 1.00 94.31 229 ALA A O 1
ATOM 1867 N N . GLY A 1 230 ? 1.647 -12.837 12.277 1.00 91.12 230 GLY A N 1
ATOM 1868 C CA . GLY A 1 230 ? 1.499 -13.343 13.649 1.00 91.12 230 GLY A CA 1
ATOM 1869 C C . GLY A 1 230 ? 0.133 -13.116 14.314 1.00 91.12 230 GLY A C 1
ATOM 1870 O O . GLY A 1 230 ? -0.075 -13.636 15.402 1.00 91.12 230 GLY A O 1
ATOM 1871 N N . MET A 1 231 ? -0.806 -12.416 13.670 1.00 93.25 231 MET A N 1
ATOM 1872 C CA . MET A 1 231 ? -2.129 -12.115 14.235 1.00 93.25 231 MET A CA 1
ATOM 1873 C C . MET A 1 231 ? -3.257 -12.827 13.475 1.00 93.25 231 MET A C 1
ATOM 1875 O O . MET A 1 231 ? -3.061 -13.336 12.363 1.00 93.25 231 MET A O 1
ATOM 1879 N N . ASP A 1 232 ? -4.439 -12.864 14.097 1.00 94.94 232 ASP A N 1
ATOM 1880 C CA . ASP A 1 232 ? -5.665 -13.391 13.496 1.00 94.94 232 ASP A CA 1
ATOM 1881 C C . ASP A 1 232 ? -6.083 -12.574 12.261 1.00 94.94 232 ASP A C 1
ATOM 1883 O O . ASP A 1 232 ? -5.882 -11.360 12.211 1.00 94.94 232 ASP A O 1
ATOM 1887 N N . ALA A 1 233 ? -6.680 -13.230 11.262 1.00 93.75 233 ALA A N 1
ATOM 1888 C CA . ALA A 1 233 ? -7.111 -12.566 10.030 1.00 93.75 233 ALA A CA 1
ATOM 1889 C C . ALA A 1 233 ? -8.197 -11.499 10.273 1.00 93.75 233 ALA A C 1
ATOM 1891 O O . ALA A 1 233 ? -8.267 -10.523 9.530 1.00 93.75 233 ALA A O 1
ATOM 1892 N N . GLY A 1 234 ? -9.006 -11.640 11.328 1.00 96.06 234 GLY A N 1
ATOM 1893 C CA . GLY A 1 234 ? -9.999 -10.652 11.743 1.00 96.06 234 GLY A CA 1
ATOM 1894 C C . GLY A 1 234 ? -9.407 -9.410 12.416 1.00 96.06 234 GLY A C 1
ATOM 1895 O O . GLY A 1 234 ? -10.112 -8.415 12.576 1.00 96.06 234 GLY A O 1
ATOM 1896 N N . PHE A 1 235 ? -8.120 -9.415 12.784 1.00 97.50 235 PHE A N 1
ATOM 1897 C CA . PHE A 1 235 ? -7.466 -8.239 13.353 1.00 97.50 235 PHE A CA 1
ATOM 1898 C C . PHE A 1 235 ? -7.125 -7.223 12.255 1.00 97.50 235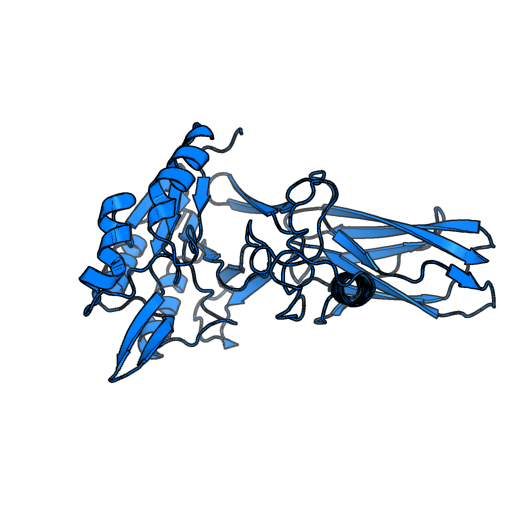 PHE A C 1
ATOM 1900 O O . PHE A 1 235 ? -6.036 -7.225 11.686 1.00 97.50 235 PHE A O 1
ATOM 1907 N N . GLN A 1 236 ? -8.090 -6.358 11.945 1.00 98.06 236 GLN A N 1
ATOM 1908 C CA . GLN A 1 236 ? -8.007 -5.402 10.835 1.00 98.06 236 GLN A CA 1
ATOM 1909 C C . GLN A 1 236 ? -7.935 -3.936 11.274 1.00 98.06 236 GLN A C 1
ATOM 1911 O O . GLN A 1 236 ? -7.890 -3.038 10.431 1.00 98.06 236 GLN A O 1
ATOM 1916 N N . MET A 1 237 ? -7.936 -3.674 12.582 1.00 98.44 237 MET A N 1
ATOM 1917 C CA . MET A 1 237 ? -7.785 -2.321 13.100 1.00 98.44 237 MET A CA 1
ATOM 1918 C C . MET A 1 237 ? -7.160 -2.279 14.488 1.00 98.44 237 MET A C 1
ATOM 1920 O O . MET A 1 237 ? -7.319 -3.203 15.285 1.0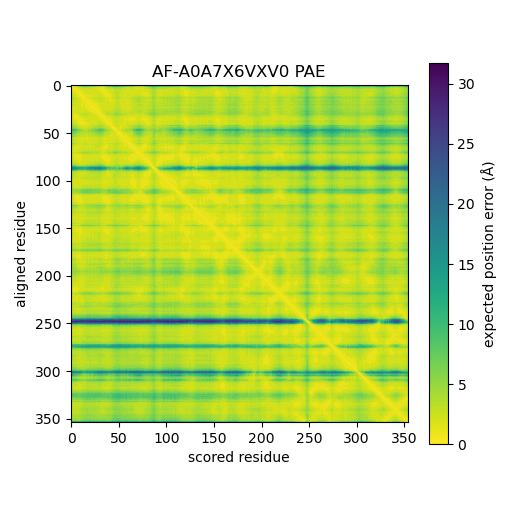0 98.44 237 MET A O 1
ATOM 1924 N N . GLN A 1 238 ? -6.519 -1.154 14.789 1.00 97.75 238 GLN A N 1
ATOM 1925 C CA . GLN A 1 238 ? -6.178 -0.752 16.150 1.00 97.75 238 GLN A CA 1
ATOM 1926 C C . GLN A 1 238 ? -7.090 0.386 16.587 1.00 97.75 238 GLN A C 1
ATOM 1928 O O . GLN A 1 238 ? -7.281 1.346 15.845 1.00 97.75 238 GLN A O 1
ATOM 1933 N N . ILE A 1 239 ? -7.656 0.264 17.787 1.00 98.50 239 ILE A N 1
ATOM 1934 C CA . ILE A 1 239 ? -8.488 1.297 18.403 1.00 98.50 239 ILE A CA 1
ATOM 1935 C C . ILE A 1 239 ? -7.674 1.931 19.529 1.00 98.50 239 ILE A C 1
ATOM 1937 O O . ILE A 1 239 ? -7.158 1.220 20.393 1.00 98.50 239 ILE A O 1
ATOM 1941 N N . ASP A 1 240 ? -7.599 3.255 19.535 1.00 98.19 240 ASP A N 1
ATOM 1942 C CA . ASP A 1 240 ? -7.012 4.049 20.609 1.00 98.19 240 ASP A CA 1
ATOM 1943 C C . ASP A 1 240 ? -8.096 4.871 21.312 1.00 98.19 240 ASP A C 1
ATOM 1945 O O . ASP A 1 240 ? -8.971 5.462 20.673 1.00 98.19 240 ASP A O 1
ATOM 1949 N N . ALA A 1 241 ? -8.051 4.853 22.640 1.00 97.00 241 ALA A N 1
ATOM 1950 C CA . ALA A 1 241 ? -8.924 5.586 23.548 1.00 97.00 241 ALA A CA 1
ATOM 1951 C C . ALA A 1 241 ? -8.291 5.566 24.954 1.00 97.00 241 ALA A C 1
ATOM 1953 O O . ALA A 1 241 ? -7.422 4.734 25.215 1.00 97.00 241 ALA A O 1
ATOM 1954 N N . PRO A 1 242 ? -8.738 6.400 25.906 1.00 94.06 242 PRO A N 1
ATOM 1955 C CA . PRO A 1 242 ? -8.324 6.259 27.300 1.00 94.06 242 PRO A CA 1
ATOM 1956 C C . PRO A 1 242 ? -8.638 4.862 27.867 1.00 94.06 242 PRO A C 1
ATOM 1958 O O . PRO A 1 242 ? -9.668 4.264 27.549 1.00 94.06 242 PRO A O 1
ATOM 1961 N N . ASP A 1 243 ? -7.771 4.338 28.737 1.00 91.75 243 ASP A N 1
ATOM 1962 C CA . ASP A 1 243 ? -8.046 3.096 29.483 1.00 91.75 243 ASP A CA 1
ATOM 1963 C C . ASP A 1 243 ? -9.083 3.314 30.589 1.00 91.75 243 ASP A C 1
ATOM 1965 O O . ASP A 1 243 ? -9.904 2.437 30.867 1.00 91.75 243 ASP A O 1
ATOM 1969 N N . PHE A 1 244 ? -9.047 4.501 31.202 1.00 92.62 244 PHE A N 1
ATOM 1970 C CA . PHE A 1 244 ? -9.897 4.897 32.317 1.00 92.62 244 PHE A CA 1
ATOM 1971 C C . PHE A 1 244 ? -10.558 6.245 32.037 1.00 92.62 244 PHE A C 1
ATOM 1973 O O . PHE A 1 244 ? -9.890 7.177 31.588 1.00 92.62 244 PHE A O 1
ATOM 1980 N N . VAL A 1 245 ? -11.847 6.358 32.355 1.00 90.38 245 VAL A N 1
ATOM 1981 C CA . VAL A 1 245 ? -12.606 7.613 32.291 1.00 90.38 245 VAL A CA 1
ATOM 1982 C C . VAL A 1 245 ? -13.416 7.765 33.570 1.00 90.38 245 VAL A C 1
ATOM 1984 O O . VAL A 1 245 ? -14.129 6.843 33.946 1.00 90.38 245 VAL A O 1
ATOM 1987 N N . GLU A 1 246 ? -13.317 8.907 34.240 1.00 84.88 246 GLU A N 1
ATOM 1988 C CA . GLU A 1 246 ? -14.139 9.201 35.421 1.00 84.88 246 GLU A CA 1
ATOM 1989 C C . GLU A 1 246 ? -15.585 9.529 34.992 1.00 84.88 246 GLU A C 1
ATOM 1991 O O . GLU A 1 246 ? -15.799 10.160 33.952 1.00 84.88 246 GLU A O 1
ATOM 1996 N N . THR A 1 247 ? -16.578 9.117 35.784 1.00 69.44 247 THR A N 1
ATOM 1997 C CA . THR A 1 247 ? -18.026 9.249 35.493 1.00 69.44 247 THR A CA 1
ATOM 1998 C C . THR A 1 247 ? -18.607 10.657 35.579 1.00 69.44 247 THR A C 1
ATOM 2000 O O . THR A 1 247 ? -19.828 10.824 35.500 1.00 69.44 247 THR A O 1
ATOM 2003 N N . ASP A 1 248 ? -17.771 11.687 35.687 1.00 67.44 248 ASP A N 1
ATOM 2004 C CA . ASP A 1 248 ? -18.246 13.065 35.681 1.00 67.44 248 ASP A CA 1
ATOM 2005 C C . ASP A 1 248 ? -19.022 13.343 34.384 1.00 67.44 248 ASP A C 1
ATOM 2007 O O . ASP A 1 248 ? -18.502 13.258 33.265 1.00 67.44 248 ASP A O 1
ATOM 2011 N N . ALA A 1 249 ? -20.317 13.629 34.551 1.00 56.09 249 ALA A N 1
ATOM 2012 C CA . ALA A 1 249 ? -21.247 13.835 33.453 1.00 56.09 249 ALA A CA 1
ATOM 2013 C C . ALA A 1 249 ? -20.705 14.912 32.502 1.00 56.09 249 ALA A C 1
ATOM 2015 O O . ALA A 1 249 ? -20.569 16.073 32.887 1.00 56.09 249 ALA A O 1
ATOM 2016 N N . GLY A 1 250 ? -20.425 14.527 31.255 1.00 64.69 250 GLY A N 1
ATOM 2017 C CA . GLY A 1 250 ? -19.909 15.440 30.233 1.00 64.69 250 GLY A CA 1
ATOM 2018 C C . GLY A 1 250 ? -18.449 15.232 29.835 1.00 64.69 250 GLY A C 1
ATOM 2019 O O . GLY A 1 250 ? -17.986 15.959 28.960 1.00 64.69 250 GLY A O 1
ATOM 2020 N N . ASN A 1 251 ? -17.737 14.252 30.405 1.00 83.00 251 ASN A N 1
ATOM 2021 C CA . ASN A 1 251 ? -16.393 13.914 29.938 1.00 83.00 251 ASN A CA 1
ATOM 2022 C C . ASN A 1 251 ? -16.424 13.469 28.469 1.00 83.00 251 ASN A C 1
ATOM 2024 O O . ASN A 1 251 ? -17.015 12.449 28.101 1.00 83.00 251 ASN A O 1
ATOM 2028 N N . GLU A 1 252 ? -15.787 14.274 27.624 1.00 91.38 252 GLU A N 1
ATOM 2029 C CA . GLU A 1 252 ? -15.547 13.951 26.229 1.00 91.38 252 GLU A CA 1
ATOM 2030 C C . GLU A 1 252 ? -14.263 13.139 26.115 1.00 91.38 252 GLU A C 1
ATOM 2032 O O . GLU A 1 252 ? -13.198 13.552 26.576 1.00 91.38 252 GLU A O 1
ATOM 2037 N N . ILE A 1 253 ? -14.362 11.988 25.462 1.00 94.12 253 ILE A N 1
ATOM 2038 C CA . ILE A 1 253 ? -13.205 11.202 25.059 1.00 94.12 253 ILE A CA 1
ATOM 2039 C C . ILE A 1 253 ? -13.049 11.245 23.552 1.00 94.12 253 ILE A C 1
ATOM 2041 O O . ILE A 1 253 ? -14.024 11.296 22.800 1.00 94.12 253 ILE A O 1
ATOM 2045 N N . LYS A 1 254 ? -11.798 11.184 23.114 1.00 96.44 254 LYS A N 1
ATOM 2046 C CA . LYS A 1 254 ? -11.436 10.974 21.721 1.00 96.44 254 LYS A CA 1
ATOM 2047 C C . LYS A 1 254 ? -11.156 9.492 21.518 1.00 96.44 254 LYS A C 1
ATOM 2049 O O . LYS A 1 254 ? -10.402 8.895 22.282 1.00 96.44 254 LYS A O 1
ATOM 2054 N N . VAL A 1 255 ? -11.779 8.921 20.495 1.00 98.31 255 VAL A N 1
ATOM 2055 C CA . VAL A 1 255 ? -11.549 7.547 20.056 1.00 98.31 255 VAL A CA 1
ATOM 2056 C C . VAL A 1 255 ? -11.045 7.596 18.627 1.00 98.31 255 VAL A C 1
ATOM 2058 O O . VAL A 1 255 ? -11.660 8.247 17.777 1.00 98.31 255 VAL A O 1
ATOM 2061 N N . THR A 1 256 ? -9.947 6.898 18.354 1.00 98.62 256 THR A N 1
ATOM 2062 C CA . THR A 1 256 ? -9.440 6.718 16.992 1.00 98.62 256 THR A CA 1
ATOM 2063 C C . THR A 1 256 ? -9.388 5.243 16.623 1.00 98.62 256 THR A C 1
ATOM 2065 O O . THR A 1 256 ? -9.247 4.381 17.487 1.00 98.62 256 THR A O 1
ATOM 2068 N N . ALA A 1 257 ? -9.548 4.946 15.338 1.00 98.75 257 ALA A N 1
ATOM 2069 C CA . ALA A 1 257 ? -9.413 3.608 14.784 1.00 98.75 257 ALA A CA 1
ATOM 2070 C C . ALA A 1 257 ? -8.538 3.665 13.528 1.00 98.75 257 ALA A C 1
ATOM 2072 O O . ALA A 1 257 ? -8.934 4.281 12.537 1.00 98.75 257 ALA A O 1
ATOM 2073 N N . ASN A 1 258 ? -7.363 3.037 13.572 1.00 98.75 258 ASN A N 1
ATOM 2074 C CA . ASN A 1 258 ? -6.490 2.828 12.419 1.00 98.75 258 ASN A CA 1
ATOM 2075 C C . ASN A 1 258 ? -6.907 1.524 11.723 1.00 98.75 258 ASN A C 1
ATOM 2077 O O . ASN A 1 258 ? -6.628 0.447 12.246 1.00 98.75 258 ASN A O 1
ATOM 2081 N N . ILE A 1 259 ? -7.624 1.605 10.598 1.00 98.69 259 ILE A N 1
ATOM 2082 C CA . ILE A 1 259 ? -8.236 0.451 9.912 1.00 98.69 259 ILE A CA 1
ATOM 2083 C C . ILE A 1 259 ? -7.401 0.108 8.683 1.00 98.69 259 ILE A C 1
ATOM 2085 O O . ILE A 1 259 ? -7.515 0.751 7.642 1.00 98.69 259 ILE A O 1
ATOM 2089 N N . PHE A 1 260 ? -6.534 -0.892 8.823 1.00 98.06 260 PHE A N 1
ATOM 2090 C CA . PHE A 1 260 ? -5.287 -1.035 8.061 1.00 98.06 260 PHE A CA 1
ATOM 2091 C C . PHE A 1 260 ? -5.420 -0.948 6.537 1.00 98.06 260 PHE A C 1
ATOM 2093 O O . PHE A 1 260 ? -4.557 -0.377 5.884 1.00 98.06 260 PHE A O 1
ATOM 2100 N N . ASN A 1 261 ? -6.488 -1.515 5.979 1.00 98.00 261 ASN A N 1
ATOM 2101 C CA . ASN A 1 261 ? -6.711 -1.629 4.535 1.00 98.00 261 ASN A CA 1
ATOM 2102 C C . ASN A 1 261 ? -8.118 -1.151 4.135 1.00 98.00 261 ASN A C 1
ATOM 2104 O O . ASN A 1 261 ? -8.677 -1.611 3.143 1.00 98.00 261 ASN A O 1
ATOM 2108 N N . ALA A 1 262 ? -8.740 -0.288 4.945 1.00 98.19 262 ALA A N 1
ATOM 2109 C CA . ALA A 1 262 ? -10.027 0.300 4.590 1.00 98.19 262 ALA A CA 1
ATOM 2110 C C . ALA A 1 262 ? -9.858 1.347 3.485 1.00 98.19 262 ALA A C 1
ATOM 2112 O O . ALA A 1 262 ? -8.941 2.180 3.510 1.00 98.19 262 ALA A O 1
ATOM 2113 N N . LEU A 1 263 ? -10.787 1.350 2.531 1.00 98.31 263 LEU A N 1
ATOM 2114 C CA . LEU A 1 263 ? -10.797 2.351 1.475 1.00 98.31 263 LEU A CA 1
ATOM 2115 C C . LEU A 1 263 ? -11.065 3.763 2.043 1.00 98.31 263 LEU A C 1
ATOM 2117 O O . LEU A 1 263 ? -11.818 3.927 3.004 1.00 98.31 263 LEU A O 1
ATOM 2121 N N . PRO A 1 264 ? -10.522 4.825 1.416 1.00 97.06 264 PRO A N 1
ATOM 2122 C CA . PRO A 1 264 ? -10.752 6.225 1.786 1.00 97.06 264 PRO A CA 1
ATOM 2123 C C . PRO A 1 264 ? -12.210 6.653 1.987 1.00 97.06 264 PRO A C 1
ATOM 2125 O O . PRO A 1 264 ? -12.461 7.613 2.714 1.00 97.06 264 PRO A O 1
ATOM 2128 N N . ASN A 1 265 ? -13.145 5.982 1.314 1.00 96.94 265 ASN A N 1
ATOM 2129 C CA . ASN A 1 265 ? -14.582 6.243 1.352 1.00 96.94 265 ASN A CA 1
ATOM 2130 C C . ASN A 1 265 ? -15.351 5.298 2.294 1.00 96.94 265 ASN A C 1
ATOM 2132 O O . ASN A 1 265 ? -16.582 5.291 2.250 1.00 96.94 265 ASN A O 1
ATOM 2136 N N . ALA A 1 266 ? -14.660 4.503 3.118 1.00 98.50 266 ALA A N 1
ATOM 2137 C CA . ALA A 1 266 ? -15.295 3.625 4.092 1.00 98.50 266 ALA A CA 1
ATOM 2138 C C . ALA A 1 266 ? -16.206 4.418 5.040 1.00 98.50 266 ALA A C 1
ATOM 2140 O O . ALA A 1 266 ? -15.837 5.475 5.564 1.00 98.50 266 ALA A O 1
ATOM 2141 N N . VAL A 1 267 ? -17.396 3.873 5.289 1.00 98.69 267 VAL A N 1
ATOM 2142 C CA . VAL A 1 267 ? -18.311 4.376 6.314 1.00 98.69 267 VAL A CA 1
ATOM 2143 C C . VAL A 1 267 ? -17.920 3.723 7.627 1.00 98.69 267 VAL A C 1
ATOM 2145 O O . VAL A 1 267 ? -17.984 2.500 7.743 1.00 98.69 267 VAL A O 1
ATOM 2148 N N . VAL A 1 268 ? -17.528 4.534 8.609 1.00 98.88 268 VAL A N 1
ATOM 2149 C CA . VAL A 1 268 ? -17.032 4.055 9.903 1.00 98.88 268 VAL A CA 1
ATOM 2150 C C . VAL A 1 268 ? -17.899 4.597 11.021 1.00 98.88 268 VAL A C 1
ATOM 2152 O O . VAL A 1 268 ? -18.205 5.791 11.069 1.00 98.88 268 VAL A O 1
ATOM 2155 N N . LYS A 1 269 ? -18.311 3.709 11.921 1.00 98.75 269 LYS A N 1
ATOM 2156 C CA . LYS A 1 269 ? -19.124 4.040 13.086 1.00 98.75 269 LYS A CA 1
ATOM 2157 C C . LYS A 1 269 ? -18.540 3.407 14.334 1.00 98.75 269 LYS A C 1
ATOM 2159 O O . LYS A 1 269 ? -17.985 2.313 14.274 1.00 98.75 269 LYS A O 1
ATOM 2164 N N . MET A 1 270 ? -18.736 4.066 15.469 1.00 98.50 270 MET A N 1
ATOM 2165 C CA . MET A 1 270 ? -18.430 3.505 16.780 1.00 98.50 270 MET A CA 1
ATOM 2166 C C . MET A 1 270 ? -19.627 3.558 17.721 1.00 98.50 270 MET A C 1
ATOM 2168 O O . MET A 1 270 ? -20.523 4.386 17.550 1.00 98.50 270 MET A O 1
ATOM 2172 N N . LYS A 1 271 ? -19.616 2.705 18.740 1.00 97.31 271 LYS A N 1
ATOM 2173 C CA . LYS A 1 271 ? -20.467 2.824 19.927 1.00 97.31 271 LYS A CA 1
ATOM 2174 C C . LYS A 1 271 ? -19.722 2.340 21.168 1.00 97.31 271 LYS A C 1
ATOM 2176 O O . LYS A 1 271 ? -18.770 1.568 21.046 1.00 97.31 271 LYS A O 1
ATOM 2181 N N . ILE A 1 272 ? -20.178 2.757 22.345 1.00 95.56 272 ILE A N 1
ATOM 2182 C CA . ILE A 1 272 ? -19.694 2.253 23.635 1.00 95.56 272 ILE A CA 1
ATOM 2183 C C . ILE A 1 272 ? -20.827 1.491 24.321 1.00 95.56 272 ILE A C 1
ATOM 2185 O O . ILE A 1 272 ? -21.970 1.940 24.334 1.00 95.56 272 ILE A O 1
ATOM 2189 N N . GLY A 1 273 ? -20.509 0.309 24.849 1.00 90.62 273 GLY A N 1
ATOM 2190 C CA . GLY A 1 273 ? -21.484 -0.568 25.492 1.00 90.62 273 GLY A CA 1
ATOM 2191 C C . GLY A 1 273 ? -22.410 -1.292 24.507 1.00 90.62 273 GLY A C 1
ATOM 2192 O O . GLY A 1 273 ? -22.354 -1.116 23.284 1.00 90.62 273 GLY A O 1
ATOM 2193 N N . ASP A 1 274 ? -23.264 -2.160 25.047 1.00 87.25 274 ASP A N 1
ATOM 2194 C CA . ASP A 1 274 ? -24.177 -2.973 24.237 1.00 87.25 274 ASP A CA 1
ATOM 2195 C C . ASP A 1 274 ? -25.326 -2.143 23.654 1.00 87.25 274 ASP A C 1
ATOM 2197 O O . ASP A 1 274 ? -25.586 -2.221 22.447 1.00 87.25 274 ASP A O 1
ATOM 2201 N N . ASP A 1 275 ? -25.919 -1.279 24.479 1.00 86.75 275 ASP A N 1
ATOM 2202 C CA . ASP A 1 275 ? -27.089 -0.451 24.150 1.00 86.75 275 ASP A CA 1
ATOM 2203 C C . ASP A 1 275 ? -26.729 0.957 23.636 1.00 86.75 275 ASP A C 1
ATOM 2205 O O . ASP A 1 275 ? -27.606 1.794 23.414 1.00 86.75 275 ASP A O 1
ATOM 2209 N N . GLY A 1 276 ? -25.435 1.240 23.446 1.00 87.44 276 GLY A N 1
ATOM 2210 C CA . GLY A 1 276 ? -24.956 2.524 22.943 1.00 87.44 276 GLY A CA 1
ATOM 2211 C C . GLY A 1 276 ? -25.417 2.814 21.513 1.00 87.44 276 GLY A C 1
ATOM 2212 O O . GLY A 1 276 ? -25.504 1.924 20.661 1.00 87.44 276 GLY A O 1
ATOM 2213 N N . ASN A 1 277 ? -25.665 4.093 21.226 1.00 94.06 277 ASN A N 1
ATOM 2214 C CA . ASN A 1 277 ? -25.986 4.539 19.874 1.00 94.06 277 ASN A CA 1
ATOM 2215 C C . ASN A 1 277 ? -24.728 4.573 19.004 1.00 94.06 277 ASN A C 1
ATOM 2217 O O . ASN A 1 277 ? -23.691 5.089 19.417 1.00 94.06 277 ASN A O 1
ATOM 2221 N N . TRP A 1 278 ? -24.852 4.085 17.770 1.00 97.56 278 TRP A N 1
ATOM 2222 C CA . TRP A 1 278 ? -23.804 4.235 16.767 1.00 97.56 278 TRP A CA 1
ATOM 2223 C C . TRP A 1 278 ? -23.646 5.701 16.368 1.00 97.56 278 TRP A C 1
ATOM 2225 O O . TRP A 1 278 ? -24.612 6.341 15.949 1.00 97.56 278 TRP A O 1
ATOM 2235 N N . ILE A 1 279 ? -22.418 6.200 16.439 1.00 98.00 279 ILE A N 1
ATOM 2236 C CA . ILE A 1 279 ? -22.028 7.517 15.941 1.00 98.00 279 ILE A CA 1
ATOM 2237 C C . ILE A 1 279 ? -21.017 7.368 14.809 1.00 98.00 279 ILE A C 1
ATOM 2239 O O . ILE A 1 279 ? -20.247 6.411 14.778 1.00 98.00 279 ILE A O 1
ATOM 2243 N N . GLU A 1 280 ? -21.029 8.301 13.864 1.00 98.44 280 GLU A N 1
ATOM 2244 C CA . GLU A 1 280 ? -20.087 8.295 12.746 1.00 98.44 280 GLU A CA 1
ATOM 2245 C C . GLU A 1 280 ? -18.704 8.774 13.184 1.00 98.44 280 GLU A C 1
ATOM 2247 O O . GLU A 1 280 ? -18.573 9.747 13.929 1.00 98.44 280 GLU A O 1
ATOM 2252 N N . MET A 1 281 ? -17.673 8.101 12.679 1.00 98.75 281 MET A N 1
ATOM 2253 C CA . MET A 1 281 ? -16.285 8.521 12.812 1.00 98.75 281 MET A CA 1
ATOM 2254 C C . MET A 1 281 ? -15.838 9.216 11.525 1.00 98.75 281 MET A C 1
ATOM 2256 O O . MET A 1 281 ? -16.185 8.804 10.417 1.00 98.75 281 MET A O 1
ATOM 2260 N N . LYS A 1 282 ? -15.047 10.278 11.657 1.00 98.62 282 LYS A N 1
ATOM 2261 C CA . LYS A 1 282 ? -14.517 11.061 10.538 1.00 98.62 282 LYS A CA 1
ATOM 2262 C C . LYS A 1 282 ? -13.103 10.618 10.213 1.00 98.62 282 LYS A C 1
ATOM 2264 O O . LYS A 1 282 ? -12.273 10.507 11.108 1.00 98.62 282 LYS A O 1
ATOM 2269 N N . ARG A 1 283 ? -12.815 10.413 8.930 1.00 98.50 283 ARG A N 1
ATOM 2270 C CA . ARG A 1 283 ? -11.460 10.104 8.469 1.00 98.50 283 ARG A CA 1
ATOM 2271 C C . ARG A 1 283 ? -10.529 11.294 8.709 1.00 98.50 283 ARG A C 1
ATOM 2273 O O . ARG A 1 283 ? -10.875 12.423 8.361 1.00 98.50 283 ARG A O 1
ATOM 2280 N N . VAL A 1 284 ? -9.348 11.033 9.258 1.00 98.25 284 VAL A N 1
ATOM 2281 C CA . VAL A 1 284 ? -8.314 12.027 9.563 1.00 98.25 284 VAL A CA 1
ATOM 2282 C C . VAL A 1 284 ? -6.935 11.511 9.155 1.00 98.25 284 VAL A C 1
ATOM 2284 O O . VAL A 1 284 ? -6.660 10.315 9.205 1.00 98.25 284 VAL A O 1
ATOM 2287 N N . THR A 1 285 ? -6.055 12.429 8.757 1.00 98.00 285 THR A N 1
ATOM 2288 C CA . THR A 1 285 ? -4.652 12.128 8.448 1.00 98.00 285 THR A CA 1
ATOM 2289 C C . THR A 1 285 ? -3.791 12.563 9.627 1.00 98.00 285 THR A C 1
ATOM 2291 O O . THR A 1 285 ? -3.590 13.760 9.826 1.00 98.00 285 THR A O 1
ATOM 2294 N N . GLN A 1 286 ? -3.284 11.607 10.405 1.00 97.88 286 GLN A N 1
ATOM 2295 C CA . GLN A 1 286 ? -2.432 11.860 11.574 1.00 97.88 286 GLN A CA 1
ATOM 2296 C C . GLN A 1 286 ? -1.484 10.685 11.827 1.00 97.88 286 GLN A C 1
ATOM 2298 O O . GLN A 1 286 ? -1.702 9.591 11.304 1.00 97.88 286 GLN A O 1
ATOM 2303 N N . THR A 1 287 ? -0.426 10.894 12.609 1.00 98.00 287 THR A N 1
ATOM 2304 C CA . THR A 1 287 ? 0.385 9.788 13.136 1.00 98.00 287 THR A CA 1
ATOM 2305 C C . THR A 1 287 ? -0.472 8.939 14.070 1.00 98.00 287 THR A C 1
ATOM 2307 O O . THR A 1 287 ? -1.225 9.489 14.871 1.00 98.00 287 THR A O 1
ATOM 2310 N N . ASP A 1 288 ? -0.362 7.616 13.966 1.00 98.19 288 ASP A N 1
ATOM 2311 C CA . ASP A 1 288 ? -1.130 6.690 14.800 1.00 98.19 288 ASP A CA 1
ATOM 2312 C C . ASP A 1 288 ? -0.785 6.857 16.295 1.00 98.19 288 ASP A C 1
ATOM 2314 O O . ASP A 1 288 ? 0.382 6.672 16.666 1.00 98.19 288 ASP A O 1
ATOM 2318 N N . PRO A 1 289 ? -1.765 7.184 17.162 1.00 97.38 289 PRO A N 1
ATOM 2319 C CA . PRO A 1 289 ? -1.555 7.265 18.604 1.00 97.38 289 PRO A CA 1
ATOM 2320 C C . PRO A 1 289 ? -0.963 5.990 19.216 1.00 97.38 289 PRO A C 1
ATOM 2322 O O . PRO A 1 289 ? -0.082 6.089 20.070 1.00 97.38 289 PRO A O 1
ATOM 2325 N N . VAL A 1 290 ? -1.351 4.799 18.739 1.00 96.56 290 VAL A N 1
ATOM 2326 C CA . VAL A 1 290 ? -0.804 3.531 19.255 1.00 96.56 290 VAL A CA 1
ATOM 2327 C C . VAL A 1 290 ? 0.676 3.403 18.909 1.00 96.56 290 VAL A C 1
ATOM 2329 O O . VAL A 1 290 ? 1.484 2.956 19.726 1.00 96.56 290 VAL A O 1
ATOM 2332 N N . ARG A 1 291 ? 1.074 3.875 17.723 1.00 96.75 291 ARG A N 1
ATOM 2333 C CA . ARG A 1 291 ? 2.483 3.930 17.329 1.00 96.75 291 ARG A CA 1
ATOM 2334 C C . ARG A 1 291 ? 3.298 4.869 18.208 1.00 96.75 291 ARG A C 1
ATOM 2336 O O . ARG A 1 291 ? 4.422 4.520 18.570 1.00 96.75 291 ARG A O 1
ATOM 2343 N N . LEU A 1 292 ? 2.753 6.038 18.535 1.00 96.31 292 LEU A N 1
ATOM 2344 C CA . LEU A 1 292 ? 3.414 6.995 19.421 1.00 96.31 292 LEU A CA 1
ATOM 2345 C C . LEU A 1 292 ? 3.576 6.415 20.829 1.00 96.31 292 LEU A C 1
ATOM 2347 O O . LEU A 1 292 ? 4.688 6.418 21.350 1.00 96.31 292 LEU A O 1
ATOM 2351 N N . ALA A 1 293 ? 2.518 5.822 21.386 1.00 94.94 293 ALA A N 1
ATOM 2352 C CA . ALA A 1 293 ? 2.561 5.169 22.691 1.00 94.94 293 ALA A CA 1
ATOM 2353 C C . ALA A 1 293 ? 3.588 4.023 22.736 1.00 94.94 293 ALA A C 1
ATOM 2355 O O . ALA A 1 293 ? 4.354 3.907 23.693 1.00 94.94 293 ALA A O 1
ATOM 2356 N N . GLN A 1 294 ? 3.671 3.208 21.678 1.00 93.88 294 GLN A N 1
ATOM 2357 C CA . GLN A 1 294 ? 4.663 2.133 21.578 1.00 93.88 294 GLN A CA 1
ATOM 2358 C C . GLN A 1 294 ? 6.101 2.672 21.571 1.00 93.88 294 GLN A C 1
ATOM 2360 O O . GLN A 1 294 ? 6.989 2.094 22.198 1.00 93.88 294 GLN A O 1
ATOM 2365 N N . LYS A 1 295 ? 6.333 3.792 20.881 1.00 93.56 295 LYS A N 1
ATOM 2366 C CA . LYS A 1 295 ? 7.640 4.451 20.838 1.00 93.56 295 LYS A CA 1
ATOM 2367 C C . LYS A 1 295 ? 8.017 5.056 22.193 1.00 93.56 295 LYS A C 1
ATOM 2369 O O . LYS A 1 295 ? 9.150 4.887 22.632 1.00 93.56 295 LYS A O 1
ATOM 2374 N N . GLU A 1 296 ? 7.073 5.699 22.878 1.00 93.38 296 GLU A N 1
ATOM 2375 C CA . GLU A 1 296 ? 7.270 6.199 24.246 1.00 93.38 296 GLU A CA 1
ATOM 2376 C C . GLU A 1 296 ? 7.575 5.057 25.225 1.00 93.38 296 GLU A C 1
ATOM 2378 O O . GLU A 1 296 ? 8.471 5.170 26.061 1.00 93.38 296 GLU A O 1
ATOM 2383 N N . TRP A 1 297 ? 6.882 3.923 25.102 1.00 91.81 297 TRP A N 1
ATOM 2384 C CA . TRP A 1 297 ? 7.167 2.733 25.903 1.00 91.81 297 TRP A CA 1
ATOM 2385 C C . TRP A 1 297 ? 8.563 2.160 25.620 1.00 91.81 297 TRP A C 1
ATOM 2387 O O . TRP A 1 297 ? 9.293 1.810 26.550 1.00 91.81 297 TRP A O 1
ATOM 2397 N N . GLU A 1 298 ? 8.980 2.113 24.352 1.00 92.31 298 GLU A N 1
ATOM 2398 C CA . GLU A 1 298 ? 10.323 1.676 23.961 1.00 92.31 298 GLU A CA 1
ATOM 2399 C C . GLU A 1 298 ? 11.432 2.517 24.624 1.00 92.31 298 GLU A C 1
ATOM 2401 O O . GLU A 1 298 ? 12.460 1.977 25.052 1.00 92.31 298 GLU A O 1
ATOM 2406 N N . GLU A 1 299 ? 11.222 3.830 24.756 1.00 89.50 299 GLU A N 1
ATOM 2407 C CA . GLU A 1 299 ? 12.153 4.732 25.440 1.00 89.50 299 GLU A CA 1
ATOM 2408 C C . GLU A 1 299 ? 12.310 4.395 26.933 1.00 89.50 299 GLU A C 1
ATOM 2410 O O . GLU A 1 299 ? 13.404 4.554 27.480 1.00 89.50 299 GLU A O 1
ATOM 2415 N N . GLN A 1 300 ? 11.267 3.859 27.578 1.00 89.88 300 GLN A N 1
ATOM 2416 C CA . GLN A 1 300 ? 11.282 3.501 29.002 1.00 89.88 300 GLN A CA 1
ATOM 2417 C C . GLN A 1 300 ? 12.055 2.210 29.293 1.00 89.88 300 GLN A C 1
ATOM 2419 O O . GLN A 1 300 ? 12.682 2.093 30.347 1.00 89.88 300 GLN A O 1
ATOM 2424 N N . ILE A 1 301 ? 12.031 1.236 28.379 1.00 84.56 301 ILE A N 1
ATOM 2425 C CA . ILE A 1 301 ? 12.679 -0.069 28.598 1.00 84.56 301 ILE A CA 1
ATOM 2426 C C . ILE A 1 301 ? 14.157 -0.097 28.179 1.00 84.56 301 ILE A C 1
ATOM 2428 O O . ILE A 1 301 ? 14.885 -0.989 28.608 1.00 84.56 301 ILE A O 1
ATOM 2432 N N . ASN A 1 302 ? 14.601 0.856 27.345 1.00 70.62 302 ASN A N 1
ATOM 2433 C CA . ASN A 1 302 ? 15.973 1.079 26.849 1.00 70.62 302 ASN A CA 1
ATOM 2434 C C . ASN A 1 302 ? 16.810 -0.183 26.504 1.00 70.62 302 ASN A C 1
ATOM 2436 O O . ASN A 1 302 ? 18.040 -0.150 26.537 1.00 70.62 302 ASN A O 1
ATOM 2440 N N . ASN A 1 303 ? 16.153 -1.285 26.136 1.00 78.44 303 ASN A N 1
ATOM 2441 C CA . ASN A 1 303 ? 16.762 -2.572 25.806 1.00 78.44 303 ASN A CA 1
ATOM 2442 C C . ASN A 1 303 ? 16.231 -3.068 24.458 1.00 78.44 303 ASN A C 1
ATOM 2444 O O . ASN A 1 303 ? 15.533 -4.076 24.371 1.00 78.44 303 ASN A O 1
ATOM 2448 N N . VAL A 1 304 ? 16.534 -2.312 23.403 1.00 86.44 304 VAL A N 1
ATOM 2449 C CA . VAL A 1 304 ? 16.262 -2.704 22.016 1.00 86.44 304 VAL A CA 1
ATOM 2450 C C . VAL A 1 304 ? 17.579 -3.199 21.417 1.00 86.44 304 VAL A C 1
ATOM 2452 O O . VAL A 1 304 ? 18.464 -2.375 21.185 1.00 86.44 304 VAL A O 1
ATOM 2455 N N . PRO A 1 305 ? 17.756 -4.513 21.179 1.00 87.00 305 PRO A N 1
ATOM 2456 C CA . PRO A 1 305 ? 19.031 -5.067 20.704 1.00 87.00 305 PRO A CA 1
ATOM 2457 C C . PRO A 1 305 ? 19.388 -4.696 19.254 1.00 87.00 305 PRO A C 1
ATOM 2459 O O . PRO A 1 305 ? 20.462 -5.048 18.771 1.00 87.00 305 PRO A O 1
ATOM 2462 N N . TRP A 1 306 ? 18.483 -4.022 18.542 1.00 89.00 306 TRP A N 1
ATOM 2463 C CA . TRP A 1 306 ? 18.582 -3.690 17.119 1.00 89.00 306 TRP A CA 1
ATOM 2464 C C . TRP A 1 306 ? 18.104 -2.248 16.854 1.00 89.00 306 TRP A C 1
ATOM 2466 O O . TRP A 1 306 ? 18.262 -1.357 17.688 1.00 89.00 306 TRP A O 1
ATOM 2476 N N . ARG A 1 307 ? 17.560 -1.980 15.661 1.00 91.62 307 ARG A N 1
ATOM 2477 C CA . ARG A 1 307 ? 17.048 -0.663 15.263 1.00 91.62 307 ARG A CA 1
ATOM 2478 C C . ARG A 1 307 ? 15.828 -0.251 16.108 1.00 91.62 307 ARG A C 1
ATOM 2480 O O . ARG A 1 307 ? 14.806 -0.931 16.096 1.00 91.62 307 ARG A O 1
ATOM 2487 N N . LYS A 1 308 ? 15.923 0.899 16.778 1.00 93.50 308 LYS A N 1
ATOM 2488 C CA . LYS A 1 308 ? 14.802 1.559 17.471 1.00 93.50 308 LYS A CA 1
ATOM 2489 C C . LYS A 1 308 ? 13.724 2.049 16.502 1.00 93.50 308 LYS A C 1
ATOM 2491 O O . LYS A 1 308 ? 14.022 2.288 15.327 1.00 93.50 308 LYS A O 1
ATOM 2496 N N . MET A 1 309 ? 12.496 2.228 16.987 1.00 94.00 309 MET A N 1
ATOM 2497 C CA . MET A 1 309 ? 11.417 2.820 16.189 1.00 94.00 309 MET A CA 1
ATOM 2498 C C . MET A 1 309 ? 11.789 4.228 15.708 1.00 94.00 309 MET A C 1
ATOM 2500 O O . MET A 1 309 ? 12.271 5.072 16.463 1.00 94.00 309 MET A O 1
ATOM 2504 N N . GLY A 1 310 ? 11.513 4.512 14.437 1.00 90.94 310 GLY A N 1
ATOM 2505 C CA . GLY A 1 310 ? 11.697 5.835 13.851 1.00 90.94 310 GLY A CA 1
ATOM 2506 C C . GLY A 1 310 ? 10.935 6.000 12.542 1.00 90.94 310 GLY A C 1
ATOM 2507 O O . GLY A 1 310 ? 10.254 5.079 12.090 1.00 90.94 310 GLY A O 1
ATOM 2508 N N . GLY A 1 311 ? 11.064 7.181 11.932 1.00 90.94 311 GLY A N 1
ATOM 2509 C CA . GLY A 1 311 ? 10.469 7.477 10.625 1.00 90.94 311 GLY A CA 1
ATOM 2510 C C . GLY A 1 311 ? 8.946 7.603 10.638 1.00 90.94 311 GLY A C 1
ATOM 2511 O O . GLY A 1 311 ? 8.315 7.259 9.645 1.00 90.94 311 GLY A O 1
ATOM 2512 N N . ASP A 1 312 ? 8.364 8.057 11.751 1.00 95.12 312 ASP A N 1
ATOM 2513 C CA . ASP A 1 312 ? 6.912 8.172 11.924 1.00 95.12 312 ASP A CA 1
ATOM 2514 C C . ASP A 1 312 ? 6.278 8.994 10.797 1.00 95.12 312 ASP A C 1
ATOM 2516 O O . ASP A 1 312 ? 6.796 10.031 10.380 1.00 95.12 312 ASP A O 1
ATOM 2520 N N . SER A 1 313 ? 5.166 8.491 10.277 1.00 96.56 313 SER A N 1
ATOM 2521 C CA . SER A 1 313 ? 4.436 9.069 9.158 1.00 96.56 313 SER A CA 1
ATOM 2522 C C . SER A 1 313 ? 2.951 9.098 9.480 1.00 96.56 313 SER A C 1
ATOM 2524 O O . SER A 1 313 ? 2.441 8.246 10.205 1.00 96.56 313 SER A O 1
ATOM 2526 N N . ASN A 1 314 ? 2.231 10.049 8.891 1.00 97.88 314 ASN A N 1
ATOM 2527 C CA . ASN A 1 314 ? 0.782 10.066 9.032 1.00 97.88 314 ASN A CA 1
ATOM 2528 C C . ASN A 1 314 ? 0.163 8.828 8.360 1.00 97.88 314 ASN A C 1
ATOM 2530 O O . ASN A 1 314 ? 0.480 8.512 7.205 1.00 97.88 314 ASN A O 1
ATOM 2534 N N . SER A 1 315 ? -0.760 8.177 9.061 1.00 98.25 315 SER A N 1
ATOM 2535 C CA . SER A 1 315 ? -1.682 7.208 8.477 1.00 98.25 315 SER A CA 1
ATOM 2536 C C . SER A 1 315 ? -2.727 7.920 7.623 1.00 98.25 315 SER A C 1
ATOM 2538 O O . SER A 1 315 ? -3.112 9.058 7.903 1.00 98.25 315 SER A O 1
ATOM 2540 N N . LEU A 1 316 ? -3.166 7.251 6.557 1.00 97.69 316 LEU A N 1
ATOM 2541 C CA . LEU A 1 316 ? -4.239 7.719 5.675 1.00 97.69 316 LEU A CA 1
ATOM 2542 C C . LEU A 1 316 ? -5.553 6.971 5.938 1.00 97.69 316 LEU A C 1
ATOM 2544 O O . LEU A 1 316 ? -6.527 7.168 5.211 1.00 97.69 316 LEU A O 1
ATOM 2548 N N . HIS A 1 317 ? -5.586 6.123 6.957 1.00 98.25 317 HIS A N 1
ATOM 2549 C CA . HIS A 1 317 ? -6.670 5.197 7.262 1.00 98.25 317 HIS A CA 1
ATOM 2550 C C . HIS A 1 317 ? -6.970 5.198 8.765 1.00 98.25 317 HIS A C 1
ATOM 2552 O O . HIS A 1 317 ? -7.272 4.167 9.360 1.00 98.25 317 HIS A O 1
ATOM 2558 N N . ILE A 1 318 ? -6.920 6.390 9.373 1.00 98.81 318 ILE A N 1
ATOM 2559 C CA . ILE A 1 318 ? -7.440 6.639 10.718 1.00 98.81 318 ILE A CA 1
ATOM 2560 C C . ILE A 1 318 ? -8.801 7.325 10.625 1.00 98.81 318 ILE A C 1
ATOM 2562 O O . ILE A 1 318 ? -8.979 8.301 9.893 1.00 98.81 318 ILE A O 1
ATOM 2566 N N . TRP A 1 319 ? -9.750 6.836 11.413 1.00 98.81 319 TRP A N 1
ATOM 2567 C CA . TRP A 1 319 ? -11.029 7.483 11.671 1.00 98.81 319 TRP A CA 1
ATOM 2568 C C . TRP A 1 319 ? -11.125 7.881 13.135 1.00 98.81 319 TRP A C 1
ATOM 2570 O O . TRP A 1 319 ? -10.566 7.221 14.004 1.00 98.81 319 TRP A O 1
ATOM 2580 N N . GLU A 1 320 ? -11.834 8.967 13.406 1.00 98.62 320 GLU A N 1
ATOM 2581 C CA . GLU A 1 320 ? -11.890 9.596 14.718 1.00 98.62 320 GLU A CA 1
ATOM 2582 C C . GLU A 1 320 ? -13.302 10.056 15.065 1.00 98.62 320 GLU A C 1
ATOM 2584 O O . GLU A 1 320 ? -14.025 10.589 14.220 1.00 98.62 320 GLU A O 1
ATOM 2589 N N . ALA A 1 321 ? -13.679 9.898 16.329 1.00 98.31 321 ALA A N 1
ATOM 2590 C CA . ALA A 1 321 ? -14.861 10.528 16.891 1.00 98.31 321 ALA A CA 1
ATOM 2591 C C . ALA A 1 321 ? -14.592 11.032 18.311 1.00 98.31 321 ALA A C 1
ATOM 2593 O O . ALA A 1 321 ? -13.847 10.423 19.080 1.00 98.31 321 ALA A O 1
ATOM 2594 N N . THR A 1 322 ? -15.256 12.133 18.654 1.00 96.88 322 THR A N 1
ATOM 2595 C CA . THR A 1 322 ? -15.400 12.587 20.037 1.00 96.88 322 THR A CA 1
ATOM 2596 C C . THR A 1 322 ? -16.711 12.038 20.584 1.00 96.88 322 THR A C 1
ATOM 2598 O O . THR A 1 322 ? -17.755 12.176 19.942 1.00 96.88 322 THR A O 1
ATOM 2601 N N . TYR A 1 323 ? -16.665 11.419 21.760 1.00 93.75 323 TYR A N 1
ATOM 2602 C CA . TYR A 1 323 ? -17.819 10.821 22.419 1.00 93.75 323 TYR A CA 1
ATOM 2603 C C . TYR A 1 323 ? -17.962 11.364 23.838 1.00 93.75 323 TYR A C 1
ATOM 2605 O O . TYR A 1 323 ? -17.022 11.307 24.626 1.00 93.75 323 TYR A O 1
ATOM 2613 N N . THR A 1 324 ? -19.148 11.864 24.178 1.00 92.38 324 THR A N 1
ATOM 2614 C CA . THR A 1 324 ? -19.495 12.191 25.565 1.00 92.38 324 THR A CA 1
ATOM 2615 C C . THR A 1 324 ? -19.918 10.914 26.275 1.00 92.38 324 THR A C 1
ATOM 2617 O O . THR A 1 324 ? -20.932 10.324 25.893 1.00 92.38 324 THR A O 1
ATOM 2620 N N . VAL A 1 325 ? -19.169 10.511 27.301 1.00 89.88 325 VAL A N 1
ATOM 2621 C CA . VAL A 1 325 ? -19.443 9.292 28.073 1.00 89.88 325 VAL A CA 1
ATOM 2622 C C . VAL A 1 325 ? -20.791 9.397 28.789 1.00 89.88 325 VAL A C 1
ATOM 2624 O O . VAL A 1 325 ? -21.106 10.415 29.410 1.00 89.88 325 VAL A O 1
ATOM 2627 N N . LYS A 1 326 ? -21.611 8.351 28.652 1.00 88.62 326 LYS A N 1
ATOM 2628 C CA . LYS A 1 326 ? -22.984 8.269 29.197 1.00 88.62 326 LYS A CA 1
ATOM 2629 C C . LYS A 1 326 ? -23.235 6.989 29.983 1.00 88.62 326 LYS A C 1
ATOM 2631 O O . LYS A 1 326 ? -24.302 6.820 30.568 1.00 88.62 326 LYS A O 1
ATOM 2636 N N . GLU A 1 327 ? -22.294 6.066 29.930 1.00 90.38 327 GLU A N 1
ATOM 2637 C CA . GLU A 1 327 ? -22.393 4.753 30.524 1.00 90.38 327 GLU A CA 1
ATOM 2638 C C . GLU A 1 327 ? -22.108 4.831 32.029 1.00 90.38 327 GLU A C 1
ATOM 2640 O O . GLU A 1 327 ? -21.325 5.654 32.501 1.00 90.38 327 GLU A O 1
ATOM 2645 N N . ASN A 1 328 ? -22.759 3.956 32.792 1.00 90.56 328 ASN A N 1
ATOM 2646 C CA . ASN A 1 328 ? -22.527 3.829 34.230 1.00 90.56 328 ASN A CA 1
ATOM 2647 C C . ASN A 1 328 ? -21.114 3.284 34.523 1.00 90.56 328 ASN A C 1
ATOM 2649 O O . ASN A 1 328 ? -20.539 2.622 33.650 1.00 90.56 328 ASN A O 1
ATOM 2653 N N . PRO A 1 329 ? -20.595 3.460 35.757 1.00 92.44 329 PRO A N 1
ATOM 2654 C CA . PRO A 1 329 ? -19.348 2.827 36.176 1.00 92.44 329 PRO A CA 1
ATOM 2655 C C . PRO A 1 329 ? -19.295 1.331 35.831 1.00 92.44 329 PRO A C 1
ATOM 2657 O O . PRO A 1 329 ? -20.253 0.591 36.074 1.00 92.44 329 PRO A O 1
ATOM 2660 N N . GLY A 1 330 ? -18.178 0.880 35.265 1.00 93.56 330 GLY A N 1
ATOM 2661 C CA . GLY A 1 330 ? -17.960 -0.498 34.838 1.00 93.56 330 GLY A CA 1
ATOM 2662 C C . GLY A 1 330 ? -17.002 -0.630 33.654 1.00 93.56 330 GLY A C 1
ATOM 2663 O O . GLY A 1 330 ? -16.481 0.350 33.121 1.00 93.56 330 GLY A O 1
ATOM 2664 N N . VAL A 1 331 ? -16.768 -1.873 33.233 1.00 95.69 331 VAL A N 1
ATOM 2665 C CA . VAL A 1 331 ? -15.996 -2.179 32.023 1.00 95.69 331 VAL A CA 1
ATOM 2666 C C . VAL A 1 331 ? -16.954 -2.288 30.845 1.00 95.69 331 VAL A C 1
ATOM 2668 O O . VAL A 1 331 ? -17.865 -3.114 30.857 1.00 95.69 331 VAL A O 1
ATOM 2671 N N . HIS A 1 332 ? -16.715 -1.479 29.819 1.00 95.38 332 HIS A N 1
ATOM 2672 C CA . HIS A 1 332 ? -17.506 -1.438 28.594 1.00 95.38 332 HIS A CA 1
ATOM 2673 C C . HIS A 1 332 ? -16.633 -1.752 27.385 1.00 95.38 332 HIS A C 1
ATOM 2675 O O . HIS A 1 332 ? -15.405 -1.742 27.457 1.00 95.38 332 HIS A O 1
ATOM 2681 N N . ASN A 1 333 ? -17.277 -2.034 26.258 1.00 96.62 333 ASN A N 1
ATOM 2682 C CA . ASN A 1 333 ? -16.600 -2.285 24.994 1.00 96.62 333 ASN A CA 1
ATOM 2683 C C . ASN A 1 333 ? -16.861 -1.124 24.029 1.00 96.62 333 ASN A C 1
ATOM 2685 O O . ASN A 1 333 ? -18.015 -0.791 23.755 1.00 96.62 333 ASN A O 1
ATOM 2689 N N . ILE A 1 334 ? -15.789 -0.534 23.515 1.00 97.88 334 ILE A N 1
ATOM 2690 C CA . ILE A 1 334 ? -15.799 0.335 22.346 1.00 97.88 334 ILE A CA 1
ATOM 2691 C C . ILE A 1 334 ? -15.838 -0.575 21.124 1.00 97.88 334 ILE A C 1
ATOM 2693 O O . ILE A 1 334 ? -14.865 -1.271 20.832 1.00 97.88 334 ILE A O 1
ATOM 2697 N N . ARG A 1 335 ? -16.953 -0.555 20.397 1.00 98.38 335 ARG A N 1
ATOM 2698 C CA . ARG A 1 335 ? -17.099 -1.288 19.138 1.00 98.38 335 ARG A CA 1
ATOM 2699 C C . ARG A 1 335 ? -16.949 -0.331 17.980 1.00 98.38 335 ARG A C 1
ATOM 2701 O O . ARG A 1 335 ? -17.634 0.689 17.952 1.00 98.38 335 ARG A O 1
ATOM 2708 N N . VAL A 1 336 ? -16.113 -0.689 17.017 1.00 98.69 336 VAL A N 1
ATOM 2709 C CA . VAL A 1 336 ? -15.965 0.026 15.749 1.00 98.69 336 VAL A CA 1
ATOM 2710 C C . VAL A 1 336 ? -16.387 -0.911 14.628 1.00 98.69 336 VAL A C 1
ATOM 2712 O O . VAL A 1 336 ? -15.931 -2.050 14.559 1.00 98.69 336 VAL A O 1
ATOM 2715 N N . ASN A 1 337 ? -17.272 -0.429 13.761 1.00 98.56 337 ASN A N 1
ATOM 2716 C CA . ASN A 1 337 ? -17.663 -1.104 12.533 1.00 98.56 337 ASN A CA 1
ATOM 2717 C C . ASN A 1 337 ? -17.321 -0.199 11.351 1.00 98.56 337 ASN A C 1
ATOM 2719 O O . ASN A 1 337 ? -17.633 0.995 11.362 1.00 98.56 337 ASN A O 1
ATOM 2723 N N . ALA A 1 338 ? -16.683 -0.773 10.340 1.00 98.56 338 ALA A N 1
ATOM 2724 C CA . ALA A 1 338 ? -16.388 -0.096 9.092 1.00 98.56 338 ALA A CA 1
ATOM 2725 C C . ALA A 1 338 ? -16.852 -0.934 7.910 1.00 98.56 338 ALA A C 1
ATOM 2727 O O . ALA A 1 338 ? -16.787 -2.161 7.940 1.00 98.56 338 ALA A O 1
ATOM 2728 N N . LYS A 1 339 ? -17.295 -0.261 6.852 1.00 98.50 339 LYS A N 1
ATOM 2729 C CA . LYS A 1 339 ? -17.706 -0.906 5.609 1.00 98.50 339 LYS A CA 1
ATOM 2730 C C . LYS A 1 339 ? -17.289 -0.076 4.411 1.00 98.50 339 LYS A C 1
ATOM 2732 O O . LYS A 1 339 ? -17.552 1.127 4.367 1.00 98.50 339 LYS A O 1
ATOM 2737 N N . ASP A 1 340 ? -16.714 -0.737 3.418 1.00 98.00 340 ASP A N 1
ATOM 2738 C CA . ASP A 1 340 ? -16.435 -0.160 2.109 1.00 98.00 340 ASP A CA 1
ATOM 2739 C C . ASP A 1 340 ? -16.921 -1.073 0.969 1.00 98.00 340 ASP A C 1
ATOM 2741 O O . ASP A 1 340 ? -17.748 -1.967 1.164 1.00 98.00 340 ASP A O 1
ATOM 2745 N N . ALA A 1 341 ? -16.474 -0.796 -0.259 1.00 96.69 341 ALA A N 1
ATOM 2746 C CA . ALA A 1 341 ? -16.855 -1.567 -1.440 1.00 96.69 341 ALA A CA 1
ATOM 2747 C C . ALA A 1 341 ? -16.292 -3.002 -1.442 1.00 96.69 341 ALA A C 1
ATOM 2749 O O . ALA A 1 341 ? -16.768 -3.861 -2.192 1.00 96.69 341 ALA A O 1
ATOM 2750 N N . TRP A 1 342 ? -15.265 -3.275 -0.641 1.00 96.75 342 TRP A N 1
ATOM 2751 C CA . TRP A 1 342 ? -14.581 -4.554 -0.608 1.00 96.75 342 TRP A CA 1
ATOM 2752 C C . TRP A 1 342 ? -14.977 -5.395 0.593 1.00 96.75 342 TRP A C 1
ATOM 2754 O O . TRP A 1 342 ? -15.343 -6.559 0.383 1.00 96.75 342 TRP A O 1
ATOM 2764 N N . PHE A 1 343 ? -14.926 -4.827 1.797 1.00 97.81 343 PHE A N 1
ATOM 2765 C CA . PHE A 1 343 ? -15.020 -5.577 3.044 1.00 97.81 343 PHE A CA 1
ATOM 2766 C C . PHE A 1 343 ? -15.834 -4.853 4.123 1.00 97.81 343 PHE A C 1
ATOM 2768 O O . PHE A 1 343 ? -16.131 -3.658 4.054 1.00 97.81 343 PHE A O 1
ATOM 2775 N N . GLU A 1 344 ? -16.195 -5.635 5.136 1.00 98.06 344 GLU A N 1
ATOM 2776 C CA . GLU A 1 344 ? -16.680 -5.160 6.426 1.00 98.06 344 GLU A CA 1
ATOM 2777 C C . GLU A 1 344 ? -15.610 -5.482 7.473 1.00 98.06 344 GLU A C 1
ATOM 2779 O O . GLU A 1 344 ? -15.002 -6.552 7.437 1.00 98.06 344 GLU A O 1
ATOM 2784 N N . TYR A 1 345 ? -15.375 -4.547 8.386 1.00 98.19 345 TYR A N 1
ATOM 2785 C CA . TYR A 1 345 ? -14.361 -4.643 9.427 1.00 98.19 345 TYR A CA 1
ATOM 2786 C C . TYR A 1 345 ? -15.016 -4.411 10.782 1.00 98.19 345 TYR A C 1
ATOM 2788 O O . TYR A 1 345 ? -15.809 -3.480 10.947 1.00 98.19 345 TYR A O 1
ATOM 2796 N N . GLU A 1 346 ? -14.637 -5.214 11.769 1.00 97.75 346 GLU A N 1
ATOM 2797 C CA . GLU A 1 346 ? -15.106 -5.073 13.143 1.00 97.75 346 GLU A CA 1
ATOM 2798 C C . GLU A 1 346 ? -13.921 -5.056 14.102 1.00 97.75 346 GLU A C 1
ATOM 2800 O O . GLU A 1 346 ? -13.000 -5.864 13.995 1.00 97.75 346 GLU A O 1
ATOM 2805 N N . GLY A 1 347 ? -13.947 -4.123 15.048 1.00 97.50 347 GLY A N 1
ATOM 2806 C CA . GLY A 1 347 ? -12.941 -3.991 16.090 1.00 97.50 347 GLY A CA 1
ATOM 2807 C C . GLY A 1 347 ? -13.583 -3.728 17.440 1.00 97.50 347 GLY A C 1
ATOM 2808 O O . GLY A 1 347 ? -14.666 -3.149 17.538 1.00 97.50 347 GLY A O 1
ATOM 2809 N N . ASN A 1 348 ? -12.905 -4.177 18.490 1.00 97.00 348 ASN A N 1
ATOM 2810 C CA . ASN A 1 348 ? -13.368 -4.071 19.865 1.00 97.00 348 ASN A CA 1
ATOM 2811 C C . ASN A 1 348 ? -12.202 -3.646 20.762 1.00 97.00 348 ASN A C 1
ATOM 2813 O O . ASN A 1 348 ? -11.095 -4.162 20.612 1.00 97.00 348 ASN A O 1
ATOM 2817 N N . ARG A 1 349 ? -12.455 -2.746 21.714 1.00 96.75 349 ARG A N 1
ATOM 2818 C CA . ARG A 1 349 ? -11.491 -2.332 22.743 1.00 96.75 349 ARG A CA 1
ATOM 2819 C C . ARG A 1 349 ? -12.212 -2.105 24.062 1.00 96.75 349 ARG A C 1
ATOM 2821 O O . ARG A 1 349 ? -13.247 -1.450 24.095 1.00 96.75 349 ARG A O 1
ATOM 2828 N N . LEU A 1 350 ? -11.656 -2.608 25.159 1.00 96.94 350 LEU A N 1
ATOM 2829 C CA . LEU A 1 350 ? -12.218 -2.359 26.486 1.00 96.94 350 LEU A CA 1
ATOM 2830 C C . LEU A 1 350 ? -11.935 -0.925 26.955 1.00 96.94 350 LEU A C 1
ATOM 2832 O O . LEU A 1 350 ? -10.892 -0.352 26.650 1.00 96.94 350 LEU A O 1
ATOM 2836 N N . ILE A 1 351 ? -12.865 -0.368 27.724 1.00 95.19 351 ILE A N 1
ATOM 2837 C CA . ILE A 1 351 ? -12.738 0.918 28.415 1.00 95.19 351 ILE A CA 1
ATOM 2838 C C . ILE A 1 351 ? -13.315 0.777 29.824 1.00 95.19 351 ILE A C 1
ATOM 2840 O O . ILE A 1 351 ? -14.377 0.177 30.003 1.00 95.19 351 ILE A O 1
ATOM 2844 N N . HIS A 1 352 ? -12.617 1.299 30.831 1.00 95.56 352 HIS A N 1
ATOM 2845 C CA . HIS A 1 352 ? -13.088 1.285 32.212 1.00 95.56 352 HIS A CA 1
ATOM 2846 C C . HIS A 1 352 ? -13.623 2.662 32.599 1.00 95.56 352 HIS A C 1
ATOM 2848 O O . HIS A 1 352 ? -12.887 3.643 32.664 1.00 95.56 352 HIS A O 1
ATOM 2854 N N . ILE A 1 353 ? -14.916 2.719 32.878 1.00 92.19 353 ILE A N 1
ATOM 2855 C CA . ILE A 1 353 ? -15.604 3.915 33.346 1.00 92.19 353 ILE A CA 1
ATOM 2856 C C . ILE A 1 353 ? -15.699 3.825 34.874 1.00 92.19 353 ILE A C 1
ATOM 2858 O O . ILE A 1 353 ? -16.176 2.816 35.391 1.00 92.19 353 ILE A O 1
ATOM 2862 N N . LYS A 1 354 ? -15.168 4.820 35.585 1.00 88.62 354 LYS A N 1
ATOM 2863 C CA . LYS A 1 354 ? -14.997 4.824 37.045 1.00 88.62 354 LYS A CA 1
ATOM 2864 C C . LYS A 1 354 ? -16.058 5.624 37.772 1.00 88.62 354 LYS A C 1
ATOM 2866 O O . LYS A 1 354 ? -16.299 6.780 37.361 1.00 88.62 354 LYS A O 1
#

Foldseek 3Di:
DPDQEEEDLEPQQQLNLVCLVVSVVVVVVVVHHYYYAYDPSNFDPVDPDPCNRCVSVCVRPNDNWDWDDDFLAIETHAEQWAWDDDVPDIDTAGHGDDVRLVVLLVSLVPDDLLGAYEYRHAADCPPGGDHPDPVRNLSVLVSVLVRQLYEYEYENQLAWDWDFADVVVPRPHPGTHIYIHWHAQQRCNQAAAQDPVGGRQRHHLQRHGHFGWDWDDDNSDTDIQTAHPPDDSQPQKDKDWDQEAEPDQFDKIKIKIQRRYDHLPKWKWKAKADPTDTDTWAFDWARDPVLVVRLVVCVVVVDHVDHHDDDHGTRRRMTMDIDGDDDDFDKIKIWMWIDDPHDIHIDIDIHGYD

Secondary structure (DSSP, 8-state):
---S-EEE-S-SSTT-GGGHHHHHHHHHTT-S-EEE---GGGS-TT-SSHHHHTHHHHHHT--SSEEEEETTEEEEE---EEEEEETTEEEEEE---HHHHHHHHHHHHHS-TTSEEEEE-SS-SSSSSPBS-HHHHHHHHHHHHT--SEEEEE-SSS--EEEEE-GGGT--SSS-EEEEEPPPTTTTTS-SSB-TTSSB----TTSPPSEEEEEEEETTEEEEEEEETTS-TT--EEEE--SEE---TT-EEEEEEEETT--TT-EEEEEESSSPPPEEPEEEEE--HHHHHHHHHHHHH---SSPPS-----EEEEEEEEEE--SPSEEEEEEEEEE-SS-EEEEEEEEEE-

Sequence (354 aa):
TDSHFGITLGDIVFDNLSLYDHVLSSLSTLGIPMWYVPGNHDSDYTGTNKAEFRGAWRNKIGPLYYSFSYGQAHFIVLDNILWIFEEGKNFYRTGLGKDQMQFLRNEIQRIDKNKLLVLLAHIPYESSTAWHDKNEKREFYELLATHPNSVSLTAHTHRHFHRFIDSDDGYPGSEPHHLISVGTVCGAWWSGAPNEFGIPHAMMSDGTPNGYGFLHINKNDWKFEWKPAGMDAGFQMQIDAPDFVETDAGNEIKVTANIFNALPNAVVKMKIGDDGNWIEMKRVTQTDPVRLAQKEWEEQINNVPWRKMGGDSNSLHIWEATYTVKENPGVHNIRVNAKDAWFEYEGNRLIHIK